Protein AF-A0A7W5GQ05-F1 (afdb_monomer)

Radius of gyration: 49.62 Å; Cα contacts (8 Å, |Δi|>4): 246; chains: 1; bounding box: 107×38×140 Å

pLDDT: mean 70.88, std 18.89, range [26.38, 93.69]

Mean predicted aligned error: 21.6 Å

Solvent-accessible surface area (backbone atoms only — not comparable to full-atom values): 20678 Å² total; per-residue (Å²): 105,50,72,67,57,48,50,53,54,29,51,64,67,39,58,71,45,59,71,74,59,38,51,51,60,55,43,54,59,50,48,62,32,48,55,38,37,75,74,68,41,52,63,54,56,28,47,67,73,41,73,54,51,69,56,49,35,43,52,57,38,53,51,49,54,50,54,54,57,56,52,69,76,75,62,93,74,96,54,63,72,63,53,51,54,50,49,51,49,37,52,48,52,40,52,70,70,67,66,74,90,64,94,67,88,75,68,72,65,52,60,60,30,62,77,66,72,66,64,55,76,67,54,49,50,48,52,65,69,68,33,69,63,58,56,53,50,51,51,52,53,49,51,52,52,49,50,53,49,51,52,54,51,50,54,51,49,52,53,51,50,52,53,50,52,46,43,52,50,16,50,49,29,42,60,45,17,64,56,27,42,53,53,16,52,46,20,56,76,72,67,40,60,34,31,15,33,30,28,42,9,48,17,33,27,32,30,20,48,12,55,50,45,40,51,52,46,53,51,49,54,52,50,51,51,49,53,49,51,54,52,53,50,50,55,52,50,53,52,49,50,53,52,51,54,49,55,53,52,56,59,56,70,79,63,82,80,88,88,82,90,90,86,80,89,80,90,78,92,82,90,83,85,87,88,86,89,89,86,90,88,83,92,75,85,79,85,76,77,92,79,86,56,71,72,60,52,51,53,50,51,30,50,49,30,30,52,51,9,52,51,30,31,50,50,12,36,57,70,50,73,68,45,70,44,42,77,40,72,46,82,64,62,92,91,42,44,33,56,35,73,42,75,57,90,61,60,76,76,39,88,86,26,66,53,68,60,53,66,72,77,110

Sequence (362 aa):
MNSREYKEQLSALVECLPEAEREEAVGFYLEAIADRMDEGATEEEAVALAPTPAEAAKAILSEKISELKAREGEGGGTSHAFNEVVFEEVAEAYGNLTGEDGAKHNPRGFFGRLKSRRLSPLEWVAVVVSSPLWLSVLVAVAAVALALLIVAFALLLVVWVLVGCVWIVGGAFVLSAPVAIVFAIWGLQIGSGPYSLVNLGYALFLFGGGMWVLRDALALTRALWKWQKENVEVSLHGFGKRRARKKSADCAADGCADEGVPGTFGSASSAGGQPTAAVPDGGVPPVAAAGRSGGSLFFRACLVLLLAGLVCVLAGFISSGFDWRVFLTSVYTEGKMYLGGAQVESPERLLFSPYGLFARYF

Organism: NCBI:txid747645

Structure (mmCIF, N/CA/C/O backbone):
data_AF-A0A7W5GQ05-F1
#
_entry.id   AF-A0A7W5GQ05-F1
#
loop_
_atom_site.group_PDB
_atom_site.id
_atom_site.type_symbol
_atom_site.label_atom_id
_atom_site.label_alt_id
_atom_site.label_comp_id
_atom_site.label_asym_id
_atom_site.label_entity_id
_atom_site.label_seq_id
_atom_site.pdbx_PDB_ins_code
_atom_site.Cartn_x
_atom_site.Cartn_y
_atom_site.Cartn_z
_atom_site.occupancy
_atom_site.B_iso_or_equiv
_atom_site.auth_seq_id
_atom_site.auth_comp_id
_atom_site.auth_asym_id
_atom_site.auth_atom_id
_atom_site.pdbx_PDB_model_num
ATOM 1 N N . MET A 1 1 ? -30.634 3.055 90.299 1.00 69.31 1 MET A N 1
ATOM 2 C CA . MET A 1 1 ? -29.955 2.025 89.486 1.00 69.31 1 MET A CA 1
ATOM 3 C C . MET A 1 1 ? -28.629 1.762 90.160 1.00 69.31 1 MET A C 1
ATOM 5 O O . MET A 1 1 ? -27.959 2.734 90.486 1.00 69.31 1 MET A O 1
ATOM 9 N N . ASN A 1 2 ? -28.296 0.504 90.435 1.00 83.19 2 ASN A N 1
ATOM 10 C CA . ASN A 1 2 ? -27.039 0.163 91.116 1.00 83.19 2 ASN A CA 1
ATOM 11 C C . ASN A 1 2 ? -25.868 0.091 90.122 1.00 83.19 2 ASN A C 1
ATOM 13 O O . ASN A 1 2 ? -26.081 -0.067 88.918 1.00 83.19 2 ASN A O 1
ATOM 17 N N . SER A 1 3 ? -24.625 0.152 90.608 1.00 78.94 3 SER A N 1
ATOM 18 C CA . SER A 1 3 ? -23.412 0.110 89.767 1.00 78.94 3 SER A CA 1
ATOM 19 C C . SER A 1 3 ? -23.332 -1.154 88.896 1.00 78.94 3 SER A C 1
ATOM 21 O O . SER A 1 3 ? -22.890 -1.112 87.747 1.00 78.94 3 SER A O 1
ATOM 23 N N . ARG A 1 4 ? -23.833 -2.285 89.409 1.00 83.69 4 ARG A N 1
ATOM 24 C CA . ARG A 1 4 ? -23.914 -3.564 88.681 1.00 83.69 4 ARG A CA 1
ATOM 25 C C . ARG A 1 4 ? -24.918 -3.524 87.532 1.00 83.69 4 ARG A C 1
ATOM 27 O O . ARG A 1 4 ? -24.604 -3.975 86.438 1.00 83.69 4 ARG A O 1
ATOM 34 N N . GLU A 1 5 ? -26.089 -2.938 87.765 1.00 83.12 5 GLU A N 1
ATOM 35 C CA . GLU A 1 5 ? -27.121 -2.769 86.734 1.00 83.12 5 GLU A CA 1
ATOM 36 C C . GLU A 1 5 ? -26.640 -1.804 85.643 1.00 83.12 5 GLU A C 1
ATOM 38 O O . GLU A 1 5 ? -26.868 -2.047 84.459 1.00 83.12 5 GLU A O 1
ATOM 43 N N . TYR A 1 6 ? -25.910 -0.749 86.033 1.00 83.31 6 TYR A N 1
ATOM 44 C CA . TYR A 1 6 ? -25.257 0.171 85.101 1.00 83.31 6 TYR A CA 1
ATOM 45 C C . TYR A 1 6 ? -24.256 -0.563 84.200 1.00 83.31 6 TYR A C 1
ATOM 47 O O . TYR A 1 6 ? -24.294 -0.410 82.979 1.00 83.31 6 TYR A O 1
ATOM 55 N N . LYS A 1 7 ? -23.396 -1.406 84.792 1.00 86.44 7 LYS A N 1
ATOM 56 C CA . LYS A 1 7 ? -22.421 -2.225 84.060 1.00 86.44 7 LYS A CA 1
ATOM 57 C C . LYS A 1 7 ? -23.096 -3.136 83.038 1.00 86.44 7 LYS A C 1
ATOM 59 O O . LYS A 1 7 ? -22.675 -3.164 81.885 1.00 86.44 7 LYS A O 1
ATOM 64 N N . GLU A 1 8 ? -24.117 -3.880 83.456 1.00 84.75 8 GLU A N 1
ATOM 65 C CA . GLU A 1 8 ? -24.813 -4.840 82.593 1.00 84.75 8 GLU A CA 1
ATOM 66 C C . GLU A 1 8 ? -25.475 -4.135 81.405 1.00 84.75 8 GLU A C 1
ATOM 68 O O . GLU A 1 8 ? -25.254 -4.525 80.258 1.00 84.75 8 GLU A O 1
ATOM 73 N N . GLN A 1 9 ? -26.196 -3.038 81.656 1.00 82.75 9 GLN A N 1
ATOM 74 C CA . GLN A 1 9 ? -26.852 -2.271 80.598 1.00 82.75 9 GLN A CA 1
ATOM 75 C C . GLN A 1 9 ? -25.848 -1.634 79.632 1.00 82.75 9 GLN A C 1
ATOM 77 O O . GLN A 1 9 ? -26.043 -1.711 78.421 1.00 82.75 9 GLN A O 1
ATOM 82 N N . LEU A 1 10 ? -24.755 -1.050 80.134 1.00 84.12 10 LEU A N 1
ATOM 83 C CA . LEU A 1 10 ? -23.729 -0.461 79.274 1.00 84.12 10 LEU A CA 1
ATOM 84 C C . LEU A 1 10 ? -23.008 -1.533 78.442 1.00 84.12 10 LEU A C 1
ATOM 86 O O . LEU A 1 10 ? -22.817 -1.349 77.243 1.00 84.12 10 LEU A O 1
ATOM 90 N N . SER A 1 11 ? -22.674 -2.681 79.040 1.00 84.56 11 SER A N 1
ATOM 91 C CA . SER A 1 11 ? -22.040 -3.789 78.311 1.00 84.56 11 SER A CA 1
ATOM 92 C C . SER A 1 11 ? -22.933 -4.380 77.220 1.00 84.56 11 SER A C 1
ATOM 94 O O . SER A 1 11 ? -22.424 -4.741 76.164 1.00 84.56 11 SER A O 1
ATOM 96 N N . ALA A 1 12 ? -24.251 -4.424 77.442 1.00 82.81 12 ALA A N 1
ATOM 97 C CA . ALA A 1 12 ? -25.210 -4.910 76.455 1.00 82.81 12 ALA A CA 1
ATOM 98 C C . ALA A 1 12 ? -25.353 -3.942 75.270 1.00 82.81 12 ALA A C 1
ATOM 100 O O . ALA A 1 12 ? -25.514 -4.368 74.131 1.00 82.81 12 ALA A O 1
ATOM 101 N N . LEU A 1 13 ? -25.262 -2.630 75.513 1.00 80.44 13 LEU A N 1
ATOM 102 C CA . LEU A 1 13 ? -25.346 -1.622 74.450 1.00 80.44 13 LEU A CA 1
ATOM 103 C C . LEU A 1 13 ? -24.062 -1.518 73.612 1.00 80.44 13 LEU A C 1
ATOM 105 O O . LEU A 1 13 ? -24.114 -1.074 72.467 1.00 80.44 13 LEU A O 1
ATOM 109 N N . VAL A 1 14 ? -22.924 -1.937 74.169 1.00 82.69 14 VAL A N 1
ATOM 110 C CA . VAL A 1 14 ? -21.588 -1.858 73.550 1.00 82.69 14 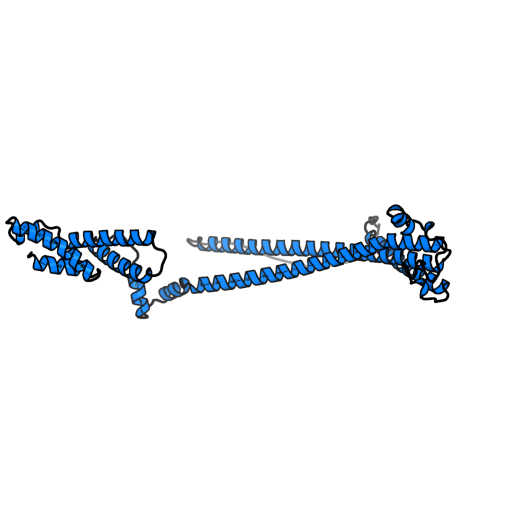VAL A CA 1
ATOM 111 C C . VAL A 1 14 ? -21.070 -3.265 73.181 1.00 82.69 14 VAL A C 1
ATOM 113 O O . VAL A 1 14 ? -19.878 -3.483 72.995 1.00 82.69 14 VAL A O 1
ATOM 116 N N . GLU A 1 15 ? -21.962 -4.252 73.039 1.00 81.88 15 GLU A N 1
ATOM 117 C CA . GLU A 1 15 ? -21.598 -5.643 72.714 1.00 81.88 15 GLU A CA 1
ATOM 118 C C . GLU A 1 15 ? -20.877 -5.772 71.359 1.00 81.88 15 GLU A C 1
ATOM 120 O O . GLU A 1 15 ? -20.048 -6.660 71.184 1.00 81.88 15 GLU A O 1
ATOM 125 N N . CYS A 1 16 ? -21.131 -4.841 70.434 1.00 75.44 16 CYS A N 1
ATOM 126 C CA . CYS A 1 16 ? -20.483 -4.773 69.122 1.00 75.44 16 CYS A CA 1
ATOM 127 C C . CYS A 1 16 ? -18.975 -4.457 69.168 1.00 75.44 16 CYS A C 1
ATOM 129 O O . CYS A 1 16 ? -18.306 -4.566 68.141 1.00 75.44 16 CYS A O 1
ATOM 131 N N . LEU A 1 17 ? -18.419 -4.077 70.325 1.00 75.62 17 LEU A N 1
ATOM 132 C CA . LEU A 1 17 ? -16.975 -3.902 70.485 1.00 75.62 17 LEU A CA 1
ATOM 133 C C . LEU A 1 17 ? -16.279 -5.222 70.863 1.00 75.62 17 LEU A C 1
ATOM 135 O O . LEU A 1 17 ? -16.848 -6.043 71.593 1.00 75.62 17 LEU A O 1
ATOM 139 N N . PRO A 1 18 ? -15.007 -5.403 70.452 1.00 76.38 18 PRO A N 1
ATOM 140 C CA . PRO A 1 18 ? -14.163 -6.492 70.933 1.00 76.38 18 PRO A CA 1
ATOM 141 C C . PRO A 1 18 ? -14.108 -6.535 72.464 1.00 76.38 18 PRO A C 1
ATOM 143 O O . PRO A 1 18 ? -14.091 -5.491 73.116 1.00 76.38 18 PRO A O 1
ATOM 146 N N . GLU A 1 19 ? -14.021 -7.737 73.042 1.00 72.12 19 GLU A N 1
ATOM 147 C CA . GLU A 1 19 ? -14.138 -7.927 74.499 1.00 72.12 19 GLU A CA 1
ATOM 148 C C . GLU A 1 19 ? -13.141 -7.085 75.303 1.00 72.12 19 GLU A C 1
ATOM 150 O O . GLU A 1 19 ? -13.518 -6.490 76.307 1.00 72.12 19 GLU A O 1
ATOM 155 N N . ALA A 1 20 ? -11.903 -6.973 74.815 1.00 73.44 20 ALA A N 1
ATOM 156 C CA . ALA A 1 20 ? -10.855 -6.186 75.460 1.00 73.44 20 ALA A CA 1
ATOM 157 C C . ALA A 1 20 ? -11.185 -4.682 75.511 1.00 73.44 20 ALA A C 1
ATOM 159 O O . ALA A 1 20 ? -11.005 -4.048 76.545 1.00 73.44 20 ALA A O 1
ATOM 160 N N . GLU A 1 21 ? -11.713 -4.118 74.421 1.00 76.69 21 GLU A N 1
ATOM 161 C CA . GLU A 1 21 ? -12.058 -2.689 74.343 1.00 76.69 21 GLU A CA 1
ATOM 162 C C . GLU A 1 21 ? -13.357 -2.382 75.098 1.00 76.69 21 GLU A C 1
ATOM 164 O O . GLU A 1 21 ? -13.507 -1.320 75.700 1.00 76.69 21 GLU A O 1
ATOM 169 N N . ARG A 1 22 ? -14.296 -3.334 75.103 1.00 79.19 22 ARG A N 1
ATOM 170 C CA . ARG A 1 22 ? -15.547 -3.238 75.858 1.00 79.19 22 ARG A CA 1
ATOM 171 C C . ARG A 1 22 ? -15.286 -3.168 77.362 1.00 79.19 22 ARG A C 1
ATOM 173 O O . ARG A 1 22 ? -15.918 -2.367 78.045 1.00 79.19 22 ARG A O 1
ATOM 180 N N . GLU A 1 23 ? -14.376 -3.988 77.884 1.00 81.75 23 GLU A N 1
ATOM 181 C CA . GLU A 1 23 ? -14.024 -3.975 79.310 1.00 81.75 23 GLU A CA 1
ATOM 182 C C . GLU A 1 23 ? -13.318 -2.685 79.728 1.00 81.75 23 GLU A C 1
ATOM 184 O O . GLU A 1 23 ? -13.633 -2.148 80.788 1.00 81.75 23 GLU A O 1
ATOM 189 N N . GLU A 1 24 ? -12.431 -2.156 78.884 1.00 82.12 24 GLU A N 1
ATOM 190 C CA . GLU A 1 24 ? -11.747 -0.882 79.120 1.00 82.12 24 GLU A CA 1
ATOM 191 C C . GLU A 1 24 ? -12.737 0.293 79.134 1.00 82.12 24 GLU A C 1
ATOM 193 O O . GLU A 1 24 ? -12.792 1.056 80.101 1.00 82.12 24 GLU A O 1
ATOM 198 N N . ALA A 1 25 ? -13.593 0.392 78.112 1.00 81.50 25 ALA A N 1
ATOM 199 C CA . ALA A 1 25 ? -14.564 1.476 77.993 1.00 81.50 25 ALA A CA 1
ATOM 200 C C . ALA A 1 25 ? -15.626 1.437 79.105 1.00 81.50 25 ALA A C 1
ATOM 202 O O . ALA A 1 25 ? -15.961 2.470 79.680 1.00 81.50 25 ALA A O 1
ATOM 203 N N . VAL A 1 26 ? -16.146 0.253 79.452 1.00 85.06 26 VAL A N 1
ATOM 204 C CA . VAL A 1 26 ? -17.081 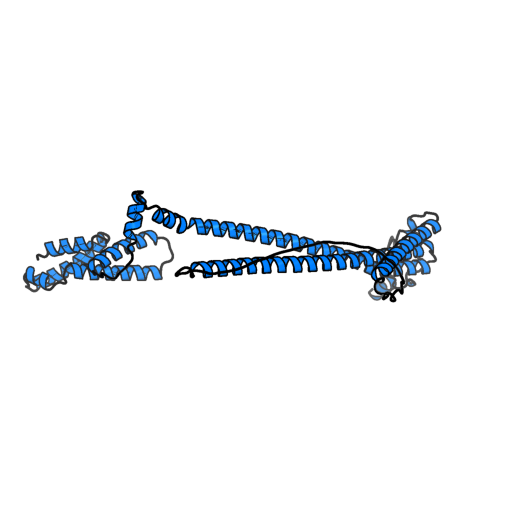0.093 80.582 1.00 85.06 26 VAL A CA 1
ATOM 205 C C . VAL A 1 26 ? -16.370 0.351 81.915 1.00 85.06 26 VAL A C 1
ATOM 207 O O . VAL A 1 26 ? -16.963 0.947 82.817 1.00 85.06 26 VAL A O 1
ATOM 210 N N . GLY A 1 27 ? -15.107 -0.067 82.036 1.00 85.88 27 GLY A N 1
ATOM 211 C CA . GLY A 1 27 ? -14.262 0.146 83.209 1.00 85.88 27 GLY A CA 1
ATOM 212 C C . GLY A 1 27 ? -14.085 1.623 83.544 1.00 85.88 27 GLY A C 1
ATOM 213 O O . GLY A 1 27 ? -14.295 1.995 84.694 1.00 85.88 27 GLY A O 1
ATOM 214 N N . PHE A 1 28 ? -13.834 2.467 82.541 1.00 87.62 28 PHE A N 1
ATOM 215 C CA . PHE A 1 28 ? -13.696 3.918 82.709 1.00 87.62 28 PHE A CA 1
ATOM 216 C C . PHE A 1 28 ? -14.901 4.558 83.420 1.00 87.62 28 PHE A C 1
ATOM 218 O O . PHE A 1 28 ? -14.749 5.334 84.363 1.00 87.62 28 PHE A O 1
ATOM 225 N N . TYR A 1 29 ? -16.125 4.201 83.016 1.00 85.62 29 TYR A N 1
ATOM 226 C CA . TYR A 1 29 ? -17.333 4.741 83.651 1.00 85.62 29 TYR A CA 1
ATOM 227 C C . TYR A 1 29 ? -17.567 4.180 85.057 1.00 85.62 29 TYR A C 1
ATOM 229 O O . TYR A 1 29 ? -18.125 4.882 85.898 1.00 85.62 29 TYR A O 1
ATOM 237 N N . LEU A 1 30 ? -17.149 2.941 85.328 1.00 87.81 30 LEU A N 1
ATOM 238 C CA . LEU A 1 30 ? -17.254 2.343 86.661 1.00 87.81 30 LEU A CA 1
ATOM 239 C C . LEU A 1 30 ? -16.225 2.913 87.636 1.00 87.81 30 LEU A C 1
ATOM 241 O O . LEU A 1 30 ? -16.572 3.127 88.792 1.00 87.81 30 LEU A O 1
ATOM 245 N N . GLU A 1 31 ? -15.008 3.204 87.178 1.00 86.69 31 GLU A N 1
ATOM 246 C CA . GLU A 1 31 ? -13.984 3.900 87.964 1.00 86.69 31 GLU A CA 1
ATOM 247 C C . GLU A 1 31 ? -14.459 5.314 88.319 1.00 86.69 31 GLU A C 1
ATOM 249 O O . GLU A 1 31 ? -14.493 5.673 89.490 1.00 86.69 31 GLU A O 1
ATOM 254 N N . ALA A 1 32 ? -15.022 6.048 87.353 1.00 85.44 32 ALA A N 1
ATOM 255 C CA . ALA A 1 32 ? -15.625 7.355 87.615 1.00 85.44 32 ALA A CA 1
ATOM 256 C C . ALA A 1 32 ? -16.823 7.305 88.588 1.00 85.44 32 ALA A C 1
ATOM 258 O O . ALA A 1 32 ? -17.162 8.308 89.217 1.00 85.44 32 ALA A O 1
ATOM 259 N N . ILE A 1 33 ? -17.543 6.182 88.685 1.00 85.44 33 ILE A N 1
ATOM 260 C CA . ILE A 1 33 ? -18.598 5.984 89.695 1.00 85.44 33 ILE A CA 1
ATOM 261 C C . ILE A 1 33 ? -17.973 5.637 91.055 1.00 85.44 33 ILE A C 1
ATOM 263 O O . ILE A 1 33 ? -18.427 6.164 92.069 1.00 85.44 33 ILE A O 1
ATOM 267 N N . ALA A 1 34 ? -16.926 4.809 91.078 1.00 85.31 34 ALA A N 1
ATOM 268 C CA . ALA A 1 34 ? -16.210 4.417 92.290 1.00 85.31 34 ALA A CA 1
ATOM 269 C C . ALA A 1 34 ? -15.517 5.609 92.972 1.00 85.31 34 ALA A C 1
ATOM 271 O O . ALA A 1 34 ? -15.703 5.788 94.171 1.00 85.31 34 ALA A O 1
ATOM 272 N N . ASP A 1 35 ? -14.846 6.484 92.217 1.00 88.00 35 ASP A N 1
ATOM 273 C CA . ASP A 1 35 ? -14.209 7.699 92.750 1.00 88.00 35 ASP A CA 1
ATOM 274 C C . ASP A 1 35 ? -15.216 8.584 93.500 1.00 88.00 35 ASP A C 1
ATOM 276 O O . ASP A 1 35 ? -14.949 9.106 94.580 1.00 88.00 35 ASP A O 1
ATOM 280 N N . ARG A 1 36 ? -16.438 8.694 92.968 1.00 81.19 36 ARG A N 1
ATOM 281 C CA . ARG A 1 36 ? -17.521 9.460 93.604 1.00 81.19 36 ARG A CA 1
ATOM 282 C C . ARG A 1 36 ? -18.061 8.785 94.861 1.00 81.19 36 ARG A C 1
ATOM 284 O O . ARG A 1 36 ? -18.469 9.471 95.798 1.00 81.19 36 ARG A O 1
ATOM 291 N N . MET A 1 37 ? -18.069 7.454 94.898 1.00 82.19 37 MET A N 1
ATOM 292 C CA . MET A 1 37 ? -18.409 6.708 96.110 1.00 82.19 37 MET A CA 1
ATOM 293 C C . MET A 1 37 ? -17.337 6.888 97.196 1.00 82.19 37 MET A C 1
ATOM 295 O O . MET A 1 37 ? -17.686 7.041 98.367 1.00 82.19 37 MET A O 1
ATOM 299 N N . ASP A 1 38 ? -16.060 6.954 96.814 1.00 84.56 38 ASP A N 1
ATOM 300 C CA . ASP A 1 38 ? -14.936 7.211 97.724 1.00 84.56 38 ASP A CA 1
ATOM 301 C C . ASP A 1 38 ? -14.946 8.650 98.282 1.00 84.56 38 ASP A C 1
ATOM 303 O O . ASP A 1 38 ? -14.548 8.881 99.426 1.00 84.56 38 ASP A O 1
ATOM 307 N N . GLU A 1 39 ? -15.491 9.611 97.529 1.00 81.88 39 GLU A N 1
ATOM 308 C CA . GLU A 1 39 ? -15.760 10.989 97.977 1.00 81.88 39 GLU A CA 1
ATOM 309 C C . GLU A 1 39 ? -16.971 11.113 98.930 1.00 81.88 39 GLU A C 1
ATOM 311 O O . GLU A 1 39 ? -17.244 12.195 99.460 1.00 81.88 39 GLU A O 1
ATOM 316 N N . GLY A 1 40 ? -17.673 10.008 99.207 1.00 76.62 40 GLY A N 1
ATOM 317 C CA . GLY A 1 40 ? -18.759 9.930 100.187 1.00 76.62 40 GLY A CA 1
ATOM 318 C C . GLY A 1 40 ? -20.173 9.994 99.606 1.00 76.62 40 GLY A C 1
ATOM 319 O O . GLY A 1 40 ? -21.127 10.108 100.380 1.00 76.62 40 GLY A O 1
ATOM 320 N N . ALA A 1 41 ? -20.337 9.908 98.281 1.00 77.06 41 ALA A N 1
ATOM 321 C CA . ALA A 1 41 ? -21.654 9.777 97.662 1.00 77.06 41 ALA A CA 1
ATOM 322 C C . ALA A 1 41 ? -22.228 8.368 97.873 1.00 77.06 41 ALA A C 1
ATOM 324 O O . ALA A 1 41 ? -21.518 7.361 97.876 1.00 77.06 41 ALA A O 1
ATOM 325 N N . THR A 1 42 ? -23.549 8.281 98.015 1.00 82.06 42 THR A N 1
ATOM 326 C CA . THR A 1 42 ? -24.231 6.980 98.015 1.00 82.06 42 THR A CA 1
ATOM 327 C C . THR A 1 42 ? -24.240 6.385 96.600 1.00 82.06 42 THR A C 1
ATOM 329 O O . THR A 1 42 ? -24.242 7.124 95.619 1.00 82.06 42 THR A O 1
ATOM 332 N N . GLU A 1 43 ? -24.245 5.052 96.466 1.00 77.62 43 GLU A N 1
ATOM 333 C CA . GLU A 1 43 ? -24.158 4.364 95.159 1.00 77.62 43 GLU A CA 1
ATOM 334 C C . GLU A 1 43 ? -25.236 4.842 94.167 1.00 77.62 43 GLU A C 1
A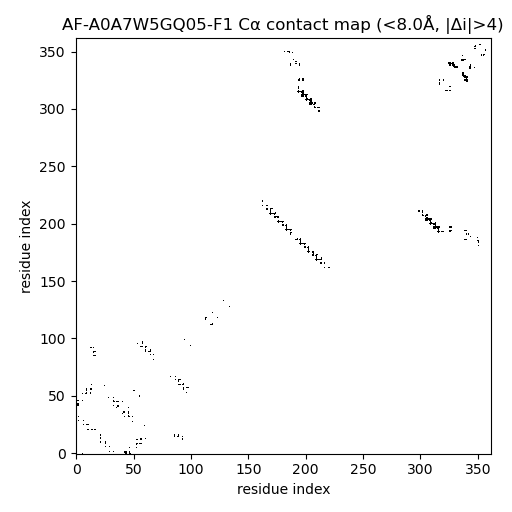TOM 336 O O . GLU A 1 43 ? -24.964 5.051 92.986 1.00 77.62 43 GLU A O 1
ATOM 341 N N . GLU A 1 44 ? -26.450 5.096 94.656 1.00 78.81 44 GLU A N 1
ATOM 342 C CA . GLU A 1 44 ? -27.560 5.594 93.839 1.00 78.81 44 GLU A CA 1
ATOM 343 C C . GLU A 1 44 ? -27.335 7.033 93.350 1.00 78.81 44 GLU A C 1
ATOM 345 O O . GLU A 1 44 ? -27.698 7.367 92.221 1.00 78.81 44 GLU A O 1
ATOM 350 N N . GLU A 1 45 ? -26.709 7.875 94.172 1.00 78.12 45 GLU A N 1
ATOM 351 C CA . GLU A 1 45 ? -26.394 9.270 93.856 1.00 78.12 45 GLU A CA 1
ATOM 352 C C . GLU A 1 45 ? -25.208 9.374 92.887 1.00 78.12 45 GLU A C 1
ATOM 354 O O . GLU A 1 45 ? -25.260 10.135 91.919 1.00 78.12 45 GLU A O 1
ATOM 359 N N . ALA A 1 46 ? -24.180 8.539 93.078 1.00 78.25 46 ALA A N 1
ATOM 360 C CA . ALA A 1 46 ? -23.026 8.452 92.186 1.00 78.25 46 ALA A CA 1
ATOM 361 C C . ALA A 1 46 ? -23.426 8.005 90.768 1.00 78.25 46 ALA A C 1
ATOM 363 O O . ALA A 1 46 ? -22.948 8.567 89.780 1.00 78.25 46 ALA A O 1
ATOM 364 N N . VAL A 1 47 ? -24.346 7.037 90.658 1.00 79.94 47 VAL A N 1
ATOM 365 C CA . VAL A 1 47 ? -24.887 6.574 89.369 1.00 79.94 47 VAL A CA 1
ATOM 366 C C . VAL A 1 47 ? -25.837 7.605 88.748 1.00 79.94 47 VAL A C 1
ATOM 368 O O . VAL A 1 47 ? -25.839 7.763 87.531 1.00 79.94 47 VAL A O 1
ATOM 371 N N . ALA A 1 48 ? -26.616 8.342 89.547 1.00 76.88 48 ALA A N 1
ATOM 372 C CA . ALA A 1 48 ? -27.512 9.385 89.037 1.00 76.88 48 ALA A CA 1
ATOM 373 C C . ALA A 1 48 ? -26.765 10.603 88.462 1.00 76.88 48 ALA A C 1
ATOM 375 O O . ALA A 1 48 ? -27.280 11.267 87.564 1.00 76.88 48 ALA A O 1
ATOM 376 N N . LEU A 1 49 ? -25.558 10.890 88.963 1.00 78.50 49 LEU A N 1
ATOM 377 C CA . LEU A 1 49 ? -24.669 11.916 88.408 1.00 78.50 49 LEU A CA 1
ATOM 378 C C . LEU A 1 49 ? -23.871 11.438 87.184 1.00 78.50 49 LEU A C 1
ATOM 380 O O . LEU A 1 49 ? -23.218 12.250 86.523 1.00 78.50 49 LEU A O 1
ATOM 384 N N . ALA A 1 50 ? -23.839 10.134 86.906 1.00 79.25 50 ALA A N 1
ATOM 385 C CA . ALA A 1 50 ? -23.203 9.604 85.709 1.00 79.25 50 ALA A CA 1
ATOM 386 C C . ALA A 1 50 ? -24.110 9.807 84.478 1.00 79.25 50 ALA A C 1
ATOM 388 O O . ALA A 1 50 ? -25.336 9.858 84.614 1.00 79.25 50 ALA A O 1
ATOM 389 N N . PRO A 1 51 ? -23.534 9.908 83.264 1.00 81.94 51 PRO A N 1
ATOM 390 C CA . PRO A 1 51 ? -24.315 9.869 82.031 1.00 81.94 51 PRO A CA 1
ATOM 391 C C . PRO A 1 51 ? -25.203 8.625 81.991 1.00 81.94 51 PRO A C 1
ATOM 393 O O . PRO A 1 51 ? -24.841 7.578 82.523 1.00 81.94 51 PRO A O 1
ATOM 396 N N . THR A 1 52 ? -26.362 8.708 81.338 1.00 84.69 52 THR A N 1
ATOM 397 C CA . THR A 1 52 ? -27.213 7.517 81.186 1.00 84.69 52 THR A CA 1
ATOM 398 C C . THR A 1 52 ? -26.465 6.428 80.399 1.00 84.69 52 THR A C 1
ATOM 400 O O . THR A 1 52 ? -25.672 6.761 79.515 1.00 84.69 52 THR A O 1
ATOM 403 N N . PRO A 1 53 ? -26.709 5.124 80.642 1.00 81.25 53 PRO A N 1
ATOM 404 C CA . PRO A 1 53 ? -25.968 4.053 79.964 1.00 81.25 53 PRO A CA 1
ATOM 405 C C . PRO A 1 53 ? -26.088 4.129 78.430 1.00 81.25 53 PRO A C 1
ATOM 407 O O . PRO A 1 53 ? -25.143 3.813 77.714 1.00 81.25 53 PRO A O 1
ATOM 410 N N . ALA A 1 54 ? -27.214 4.628 77.910 1.00 78.00 54 ALA A N 1
ATOM 411 C CA . ALA A 1 54 ? -27.403 4.871 76.481 1.00 78.00 54 ALA A CA 1
ATOM 412 C C . ALA A 1 54 ? -26.584 6.057 75.944 1.00 78.00 54 ALA A C 1
ATOM 414 O O . ALA A 1 54 ? -26.142 6.036 74.799 1.00 78.00 54 ALA A O 1
ATOM 415 N N . GLU A 1 55 ? -26.379 7.096 76.747 1.00 81.06 55 GLU A N 1
ATOM 416 C CA . GLU A 1 55 ? -25.574 8.266 76.391 1.00 81.06 55 GLU A CA 1
ATOM 417 C C . GLU A 1 55 ? -24.072 7.964 76.474 1.00 81.06 55 GLU A C 1
ATOM 419 O O . GLU A 1 55 ? -23.325 8.329 75.567 1.00 81.06 55 GLU A O 1
ATOM 424 N N . ALA A 1 56 ? -23.651 7.196 77.484 1.00 82.25 56 ALA A N 1
ATOM 425 C CA . ALA A 1 56 ? -22.300 6.648 77.575 1.00 82.25 56 ALA A CA 1
ATOM 426 C C . ALA A 1 56 ? -21.987 5.715 76.389 1.00 82.25 56 ALA A C 1
ATOM 428 O O . ALA A 1 56 ? -20.948 5.866 75.750 1.00 82.25 56 ALA A O 1
ATOM 429 N N . ALA A 1 57 ? -22.911 4.820 76.017 1.00 80.94 57 ALA A N 1
ATOM 430 C CA . ALA A 1 57 ? -22.751 3.962 74.839 1.00 80.94 57 ALA A CA 1
ATOM 431 C C . ALA A 1 57 ? -22.604 4.776 73.541 1.00 80.94 57 ALA A C 1
ATOM 433 O O . ALA A 1 57 ? -21.744 4.474 72.716 1.00 80.94 57 ALA A O 1
ATOM 434 N N . LYS A 1 58 ? -23.393 5.847 73.364 1.00 81.00 58 LYS A N 1
ATOM 435 C CA . LYS A 1 58 ? -23.261 6.753 72.208 1.00 81.00 58 LYS A CA 1
ATOM 436 C C . LYS A 1 58 ? -21.881 7.395 72.139 1.00 81.00 58 LYS A C 1
ATOM 438 O O . LYS A 1 58 ? -21.294 7.413 71.061 1.00 81.00 58 LYS A O 1
ATOM 443 N N . ALA A 1 59 ? -21.377 7.909 73.261 1.00 82.25 59 ALA A N 1
ATOM 444 C CA . ALA A 1 59 ? -20.058 8.528 73.329 1.00 82.25 59 ALA A CA 1
ATOM 445 C C . ALA A 1 59 ? -18.961 7.546 72.885 1.00 82.25 59 ALA A C 1
ATOM 447 O O . ALA A 1 59 ? -18.252 7.840 71.921 1.00 82.25 59 ALA A O 1
ATOM 448 N N . ILE A 1 60 ? -18.923 6.349 73.485 1.00 86.19 60 ILE A N 1
ATOM 449 C CA . ILE A 1 60 ? -17.950 5.290 73.162 1.00 86.19 60 ILE A CA 1
ATOM 450 C C . ILE A 1 60 ? -18.008 4.920 71.671 1.00 86.19 60 ILE A C 1
ATOM 452 O O . ILE A 1 60 ? -16.986 4.880 70.984 1.00 86.19 60 ILE A O 1
ATOM 456 N N . LEU A 1 61 ? -19.210 4.671 71.142 1.00 84.12 61 LEU A N 1
ATOM 457 C CA . LEU A 1 61 ? -19.384 4.256 69.749 1.00 84.12 61 LEU A CA 1
ATOM 458 C C . LEU A 1 61 ? -19.017 5.382 68.769 1.00 84.12 61 LEU A C 1
ATOM 460 O O . LEU A 1 61 ? -18.382 5.122 67.749 1.00 84.12 61 LEU A O 1
ATOM 464 N N . SER A 1 62 ? -19.366 6.637 69.075 1.00 82.19 62 SER A N 1
ATOM 465 C CA . SER A 1 62 ? -19.013 7.789 68.232 1.00 82.19 62 SER A CA 1
ATOM 466 C C . SER A 1 62 ? -17.504 8.020 68.138 1.00 82.19 62 SER A C 1
ATOM 468 O O . SER A 1 62 ? -16.989 8.289 67.049 1.00 82.19 62 SER A O 1
ATOM 470 N N . GLU A 1 63 ? -16.791 7.860 69.254 1.00 84.50 63 GLU A N 1
ATOM 471 C CA . GLU A 1 63 ? -15.338 7.974 69.308 1.00 84.50 63 GLU A CA 1
ATOM 472 C C . GLU A 1 63 ? -14.696 6.886 68.447 1.00 84.50 63 GLU A C 1
ATOM 474 O O . GLU A 1 63 ? -13.899 7.193 67.558 1.00 84.50 63 GLU A O 1
ATOM 479 N N . LYS A 1 64 ? -15.155 5.637 68.578 1.00 82.69 64 LYS A N 1
ATOM 480 C CA . LYS A 1 64 ? -14.669 4.519 67.758 1.00 82.69 64 LYS A CA 1
ATOM 481 C C . LYS A 1 64 ? -14.938 4.686 66.267 1.00 82.69 64 LYS A C 1
ATOM 483 O O . LYS A 1 64 ? -14.059 4.406 65.453 1.00 82.69 64 LYS A O 1
ATOM 488 N N . ILE A 1 65 ? -16.105 5.205 65.886 1.00 79.56 65 ILE A N 1
ATOM 489 C CA . ILE A 1 65 ? -16.410 5.543 64.485 1.00 79.56 65 ILE A CA 1
ATOM 490 C C . ILE A 1 65 ? -15.405 6.575 63.949 1.00 79.56 65 ILE A C 1
ATOM 492 O O . ILE A 1 65 ? -14.978 6.482 62.794 1.00 79.56 65 ILE A O 1
ATOM 496 N N . SER A 1 66 ? -15.008 7.551 64.771 1.00 80.62 66 SER A N 1
ATOM 497 C CA . SER A 1 66 ? -14.024 8.565 64.382 1.00 80.62 66 SER A CA 1
ATOM 498 C C . SER A 1 66 ? -12.602 8.001 64.263 1.00 80.62 66 SER A C 1
ATOM 500 O O . SER A 1 66 ? -11.921 8.304 63.281 1.00 80.62 66 SER A O 1
ATOM 502 N N . GLU A 1 67 ? -12.187 7.114 65.175 1.00 79.62 67 GLU A N 1
ATOM 503 C CA . GLU A 1 67 ? -10.889 6.427 65.125 1.00 79.62 67 GLU A CA 1
ATOM 504 C C . GLU A 1 67 ? -10.762 5.536 63.885 1.00 79.62 67 GLU A C 1
ATOM 506 O O . GLU A 1 67 ? -9.748 5.570 63.181 1.00 79.62 67 GLU A O 1
ATOM 511 N N . LEU A 1 68 ? -11.807 4.758 63.585 1.00 76.00 68 LEU A N 1
ATOM 512 C CA . LEU A 1 68 ? -11.841 3.885 62.413 1.00 76.00 68 LEU A CA 1
ATOM 513 C C . LEU A 1 68 ? -11.770 4.701 61.115 1.00 76.00 68 LEU A C 1
ATOM 515 O O . LEU A 1 68 ? -10.969 4.383 60.237 1.00 76.00 68 LEU A O 1
ATOM 519 N N . LYS A 1 69 ? -12.514 5.812 61.026 1.00 73.56 69 LYS A N 1
ATOM 520 C CA . LYS A 1 69 ? -12.477 6.717 59.866 1.00 73.56 69 LYS A CA 1
ATOM 521 C C . LYS A 1 69 ? -11.119 7.412 59.695 1.00 73.56 69 LYS A C 1
ATOM 523 O O . LYS A 1 69 ? -10.682 7.620 58.566 1.00 73.56 69 LYS A O 1
ATOM 528 N N . ALA A 1 70 ? -10.439 7.768 60.786 1.00 74.50 70 ALA A N 1
ATOM 529 C CA . ALA A 1 70 ? -9.094 8.341 60.719 1.00 74.50 70 ALA A CA 1
ATOM 530 C C . ALA A 1 70 ? -8.065 7.321 60.196 1.00 74.50 70 ALA A C 1
ATOM 532 O O . ALA A 1 70 ? -7.215 7.665 59.376 1.00 74.50 70 ALA A O 1
ATOM 533 N N . ARG A 1 71 ? -8.186 6.048 60.599 1.00 65.12 71 ARG A N 1
ATOM 534 C CA . ARG A 1 71 ? -7.314 4.954 60.137 1.00 65.12 71 ARG A CA 1
ATOM 535 C C . ARG A 1 71 ? -7.512 4.582 58.664 1.00 65.12 71 ARG A C 1
ATOM 537 O O . ARG A 1 71 ? -6.545 4.177 58.021 1.00 65.12 71 ARG A O 1
ATOM 544 N N . GLU A 1 72 ? -8.712 4.757 58.105 1.00 61.06 72 GLU A N 1
ATOM 545 C CA . GLU A 1 72 ? -8.959 4.576 56.662 1.00 61.06 72 GLU A CA 1
ATOM 546 C C . GLU A 1 72 ? -8.195 5.584 55.783 1.00 61.06 72 GLU A C 1
ATOM 548 O O . GLU A 1 72 ? -7.916 5.296 54.620 1.00 61.06 72 GLU A O 1
ATOM 553 N N . GLY A 1 73 ? -7.821 6.749 56.324 1.00 55.41 73 GLY A N 1
ATOM 554 C CA . GLY A 1 73 ? -7.116 7.800 55.585 1.00 55.41 73 GLY A CA 1
ATOM 555 C C . GLY A 1 73 ? -5.612 7.575 55.385 1.00 55.41 73 GLY A C 1
ATOM 556 O O . GLY A 1 73 ? -5.035 8.191 54.490 1.00 55.41 73 GLY A O 1
ATOM 557 N N . GLU A 1 74 ? -4.969 6.707 56.176 1.00 54.56 74 GLU A N 1
ATOM 558 C CA . GLU A 1 74 ? -3.496 6.580 56.209 1.00 54.56 74 GLU A CA 1
ATOM 559 C C . GLU A 1 74 ? -2.935 5.191 55.831 1.00 54.56 74 GLU A C 1
ATOM 561 O O . GLU A 1 74 ? -1.724 5.055 55.654 1.00 54.56 74 GLU A O 1
ATOM 566 N N . GLY A 1 75 ? -3.755 4.148 55.660 1.00 44.12 75 GLY A N 1
ATOM 567 C CA . GLY A 1 75 ? -3.262 2.761 55.604 1.00 44.12 75 GLY A CA 1
ATOM 568 C C . GLY A 1 75 ? -3.563 1.988 54.320 1.00 44.12 75 GLY A C 1
ATOM 569 O O . GLY A 1 75 ? -4.536 1.243 54.252 1.00 44.12 75 GLY A O 1
ATOM 570 N N . GLY A 1 76 ? -2.675 2.046 53.325 1.00 46.56 76 GLY A N 1
ATOM 571 C CA . GLY A 1 76 ? -2.671 1.073 52.229 1.00 46.56 76 GLY A CA 1
ATOM 572 C C . GLY A 1 76 ? -2.122 -0.284 52.684 1.00 46.56 76 GLY A C 1
ATOM 573 O O . GLY A 1 76 ? -0.908 -0.450 52.754 1.00 46.56 76 GLY A O 1
ATOM 574 N N . GLY A 1 77 ? -2.989 -1.272 52.943 1.00 44.56 77 GLY A N 1
ATOM 575 C CA . GLY A 1 77 ? -2.573 -2.681 53.025 1.00 44.56 77 GLY A CA 1
ATOM 576 C C . GLY A 1 77 ? -3.353 -3.592 53.982 1.00 44.56 77 GLY A C 1
ATOM 577 O O . GLY A 1 77 ? -3.157 -3.580 55.189 1.00 44.56 77 GLY A O 1
ATOM 578 N N . THR A 1 78 ? -4.142 -4.503 53.401 1.00 41.53 78 THR A N 1
ATOM 579 C CA . THR A 1 78 ? -4.414 -5.879 53.889 1.00 41.53 78 THR A CA 1
ATOM 580 C C . THR A 1 78 ? -5.240 -6.138 55.167 1.00 41.53 78 THR A C 1
ATOM 582 O O . THR A 1 78 ? -5.292 -7.287 55.591 1.00 41.53 78 THR A O 1
ATOM 585 N N . SER A 1 79 ? -5.986 -5.169 55.718 1.00 49.88 79 SER A N 1
ATOM 586 C CA . SER A 1 79 ? -6.981 -5.429 56.797 1.00 49.88 79 SER A CA 1
ATOM 587 C C . SER A 1 79 ? -8.379 -4.826 56.555 1.00 49.88 79 SER A C 1
ATOM 589 O O . SER A 1 79 ? -9.220 -4.819 57.455 1.00 49.88 79 SER A O 1
ATOM 591 N N . HIS A 1 80 ? -8.655 -4.326 55.345 1.00 50.75 80 HIS A N 1
ATOM 592 C CA . HIS A 1 80 ? -9.885 -3.572 55.058 1.00 50.75 80 HIS A CA 1
ATOM 593 C C . HIS A 1 80 ? -11.173 -4.352 55.347 1.00 50.75 80 HIS A C 1
ATOM 595 O O . HIS A 1 80 ? -12.059 -3.811 55.989 1.00 50.75 80 HIS A O 1
ATOM 601 N N . ALA A 1 81 ? -11.254 -5.629 54.964 1.00 46.84 81 ALA A N 1
ATOM 602 C CA . ALA A 1 81 ? -12.497 -6.393 55.093 1.00 46.84 81 ALA A CA 1
ATOM 603 C C . ALA A 1 81 ? -12.912 -6.664 56.552 1.00 46.84 81 ALA A C 1
ATOM 605 O O . ALA A 1 81 ? -14.099 -6.708 56.845 1.00 46.84 81 ALA A O 1
ATOM 606 N N . PHE A 1 82 ? -11.956 -6.844 57.471 1.00 49.03 82 PHE A N 1
ATOM 607 C CA . PHE A 1 82 ? -12.275 -7.052 58.889 1.00 49.03 82 PHE A CA 1
ATOM 608 C C . PHE A 1 82 ? -12.691 -5.734 59.561 1.00 49.03 82 PHE A C 1
ATOM 610 O O . PHE A 1 82 ? -13.669 -5.708 60.300 1.00 49.03 82 PHE A O 1
ATOM 617 N N . ASN A 1 83 ? -12.011 -4.627 59.238 1.00 59.00 83 ASN A N 1
ATOM 618 C CA . ASN A 1 83 ? -12.347 -3.306 59.777 1.00 59.00 83 ASN A CA 1
ATOM 619 C C . ASN A 1 83 ? -13.662 -2.749 59.211 1.00 59.00 83 ASN A C 1
ATOM 621 O O . ASN A 1 83 ? -14.377 -2.072 59.937 1.00 59.00 83 ASN A O 1
ATOM 625 N N . GLU A 1 84 ? -14.000 -3.050 57.955 1.00 57.19 84 GLU A N 1
ATOM 626 C CA . GLU A 1 84 ? -15.257 -2.637 57.316 1.00 57.19 84 GLU A CA 1
ATOM 627 C C . GLU A 1 84 ? -16.472 -3.308 57.974 1.00 57.19 84 GLU A C 1
ATOM 629 O O . GLU A 1 84 ? -17.460 -2.637 58.262 1.00 57.19 84 GLU A O 1
ATOM 634 N N . VAL A 1 85 ? -16.370 -4.604 58.302 1.00 56.62 85 VAL A N 1
ATOM 635 C CA . VAL A 1 85 ? -17.431 -5.344 59.012 1.00 56.62 85 VAL A CA 1
ATOM 636 C C . VAL A 1 85 ? -17.619 -4.811 60.434 1.00 56.62 85 VAL A C 1
ATOM 638 O O . VAL A 1 85 ? -18.746 -4.535 60.836 1.00 56.62 85 VAL A O 1
ATOM 641 N N . VAL A 1 86 ? -16.525 -4.593 61.174 1.00 62.78 86 VAL A N 1
ATOM 642 C CA . VAL A 1 86 ? -16.584 -4.017 62.531 1.00 62.78 86 VAL A CA 1
ATOM 643 C C . VAL A 1 86 ? -17.134 -2.586 62.495 1.00 62.78 86 VAL A C 1
ATOM 645 O O . VAL A 1 86 ? -17.953 -2.215 63.331 1.00 62.78 86 VAL A O 1
ATOM 648 N N . PHE A 1 87 ? -16.747 -1.781 61.503 1.00 66.56 87 PHE A N 1
ATOM 649 C CA . PHE A 1 87 ? -17.273 -0.429 61.326 1.00 66.56 87 PHE A CA 1
ATOM 650 C C . PHE A 1 87 ? -18.779 -0.423 61.034 1.00 66.56 87 PHE A C 1
ATOM 652 O O . PHE A 1 87 ? -19.498 0.408 61.588 1.00 66.56 87 PHE A O 1
ATOM 659 N N . GLU A 1 88 ? -19.274 -1.343 60.199 1.00 67.25 88 GLU A N 1
ATOM 660 C CA . GLU A 1 88 ? -20.702 -1.443 59.879 1.00 67.25 88 GLU A CA 1
ATOM 661 C C . GLU A 1 88 ? -21.540 -1.848 61.105 1.00 67.25 88 GLU A C 1
ATOM 663 O O . GLU A 1 88 ? -22.582 -1.235 61.356 1.00 67.25 88 GLU A O 1
ATOM 668 N N . GLU A 1 89 ? -21.063 -2.809 61.906 1.00 66.69 89 GLU A N 1
ATOM 669 C CA . GLU A 1 89 ? -21.724 -3.240 63.149 1.00 66.69 89 GLU A CA 1
ATOM 670 C C . GLU A 1 89 ? -21.751 -2.124 64.208 1.00 66.69 89 GLU A C 1
ATOM 672 O O . GLU A 1 89 ? -22.799 -1.852 64.804 1.00 66.69 89 GLU A O 1
ATOM 677 N N . VAL A 1 90 ? -20.635 -1.410 64.397 1.00 68.44 90 VAL A N 1
ATOM 678 C CA . VAL A 1 90 ? -20.532 -0.277 65.336 1.00 68.44 90 VAL A CA 1
ATOM 679 C C . VAL A 1 90 ? -21.402 0.906 64.884 1.00 68.44 90 VAL A C 1
ATOM 681 O O . VAL A 1 90 ? -22.088 1.527 65.702 1.00 68.44 90 VAL A O 1
ATOM 684 N N . ALA A 1 91 ? -21.433 1.214 63.583 1.00 67.56 91 ALA A N 1
ATOM 685 C CA . ALA A 1 91 ? -22.264 2.285 63.030 1.00 67.56 91 ALA A CA 1
ATOM 686 C C . ALA A 1 91 ? -23.768 1.975 63.128 1.00 67.56 91 ALA A C 1
ATOM 688 O O . ALA A 1 91 ? -24.572 2.880 63.367 1.00 67.56 91 ALA A O 1
ATOM 689 N N . GLU A 1 92 ? -24.158 0.707 62.976 1.00 68.94 92 GLU A N 1
ATOM 690 C CA . GLU A 1 92 ? -25.534 0.256 63.193 1.00 68.94 92 GLU A CA 1
ATOM 691 C C . GLU A 1 92 ? -25.959 0.383 64.658 1.00 68.94 92 GLU A C 1
ATOM 693 O O . GLU A 1 92 ? -27.030 0.931 64.931 1.00 68.94 92 GLU A O 1
ATOM 698 N N . ALA A 1 93 ? -25.120 -0.064 65.598 1.00 69.94 93 ALA A N 1
ATOM 699 C CA . ALA A 1 93 ? -25.388 0.075 67.028 1.00 69.94 93 ALA A CA 1
ATOM 700 C C . ALA A 1 93 ? -25.539 1.552 67.437 1.00 69.94 93 ALA A C 1
ATOM 702 O O . ALA A 1 93 ? -26.484 1.905 68.148 1.00 69.94 93 ALA A O 1
ATOM 703 N N . TYR A 1 94 ? -24.677 2.434 66.916 1.00 65.62 94 TYR A N 1
ATOM 704 C CA . TYR A 1 94 ? -24.775 3.879 67.135 1.00 65.62 94 TYR A CA 1
ATOM 705 C C . TYR A 1 94 ? -26.072 4.473 66.558 1.00 65.62 94 TYR A C 1
ATOM 707 O O . TYR A 1 94 ? -26.762 5.229 67.243 1.00 65.62 94 TYR A O 1
ATOM 715 N N . GLY A 1 95 ? -26.450 4.089 65.332 1.00 64.44 95 GLY A N 1
ATOM 716 C CA . GLY A 1 95 ? -27.681 4.554 64.682 1.00 64.44 95 GLY A CA 1
ATOM 717 C C . GLY A 1 95 ? -28.963 4.123 65.404 1.00 64.44 95 GLY A C 1
ATOM 718 O O . GLY A 1 95 ? -29.914 4.899 65.493 1.00 64.44 95 GLY A O 1
ATOM 719 N N . ASN A 1 96 ? -28.977 2.920 65.986 1.00 68.06 96 ASN A N 1
ATOM 720 C CA . ASN A 1 96 ? -30.105 2.436 66.789 1.00 68.06 96 ASN A CA 1
ATOM 721 C C . ASN A 1 96 ? -30.290 3.244 68.085 1.00 68.06 96 ASN A C 1
ATOM 723 O O . ASN A 1 96 ? -31.412 3.401 68.565 1.00 68.06 96 ASN A O 1
ATOM 727 N N . LEU A 1 97 ? -29.203 3.782 68.644 1.00 62.41 97 LEU A N 1
ATOM 728 C CA . LEU A 1 97 ? -29.228 4.588 69.863 1.00 62.41 97 LEU A CA 1
ATOM 729 C C . LEU A 1 97 ? -29.665 6.038 69.603 1.00 62.41 97 LEU A C 1
ATOM 731 O O . LEU A 1 97 ? -30.299 6.654 70.466 1.00 62.41 97 LEU A O 1
ATOM 735 N N . THR A 1 98 ? -29.300 6.633 68.463 1.00 60.47 98 THR A N 1
ATOM 736 C CA . THR A 1 98 ? -29.565 8.057 68.180 1.00 60.47 98 THR A CA 1
ATOM 737 C C . THR A 1 98 ? -30.986 8.355 67.713 1.00 60.47 98 THR A C 1
ATOM 739 O O . THR A 1 98 ? -31.364 9.523 67.739 1.00 60.47 98 THR A O 1
ATOM 742 N N . GLY A 1 99 ? -31.798 7.342 67.382 1.00 55.78 99 GLY A N 1
ATOM 743 C CA . GLY A 1 99 ? -33.230 7.527 67.113 1.00 55.78 99 GLY A CA 1
ATOM 744 C C . GLY A 1 99 ? -33.521 8.542 66.003 1.00 55.78 99 GLY A C 1
ATOM 745 O O . GLY A 1 99 ? -34.544 9.223 66.041 1.00 55.78 99 GLY A O 1
ATOM 746 N N . GLU A 1 100 ? -32.618 8.686 65.029 1.00 41.88 100 GLU A N 1
ATOM 747 C CA . GLU A 1 100 ? -32.878 9.499 63.844 1.00 41.88 100 GLU A CA 1
ATOM 748 C C . GLU A 1 100 ? -33.835 8.745 62.912 1.00 41.88 100 GLU A C 1
ATOM 750 O O . GLU A 1 100 ? -33.429 8.076 61.961 1.00 41.88 100 GLU A O 1
ATOM 755 N N . ASP A 1 101 ? -35.136 8.898 63.170 1.00 41.94 101 ASP A N 1
ATOM 756 C CA . ASP A 1 101 ? -36.217 8.655 62.210 1.00 41.94 101 ASP A CA 1
ATOM 757 C C . ASP A 1 101 ? -36.133 9.685 61.065 1.00 41.94 101 ASP A C 1
ATOM 759 O O . ASP A 1 101 ? -36.951 10.591 60.910 1.00 41.94 101 ASP A O 1
ATOM 763 N N . GLY A 1 102 ? -35.085 9.565 60.253 1.00 35.44 102 GLY A N 1
ATOM 764 C CA . GLY A 1 102 ? -34.834 10.368 59.067 1.00 35.44 102 GLY A CA 1
ATOM 765 C C . GLY A 1 102 ? -34.889 9.494 57.823 1.00 35.44 102 GLY A C 1
ATOM 766 O O . GLY A 1 102 ? -33.874 8.938 57.417 1.00 35.44 102 GLY A O 1
ATOM 767 N N . ALA A 1 103 ? -36.086 9.371 57.239 1.00 39.50 103 ALA A N 1
ATOM 768 C CA . ALA A 1 103 ? -36.389 8.896 55.884 1.00 39.50 103 ALA A CA 1
ATOM 769 C C . ALA A 1 103 ? -35.194 8.344 55.070 1.00 39.50 103 ALA A C 1
ATOM 771 O O . ALA A 1 103 ? -34.597 9.052 54.256 1.00 39.50 103 ALA A O 1
ATOM 772 N N . LYS A 1 104 ? -34.880 7.051 55.222 1.00 39.78 104 LYS A N 1
ATOM 773 C CA . LYS A 1 104 ? -33.996 6.329 54.298 1.00 39.78 104 LYS A CA 1
ATOM 774 C C . LYS A 1 104 ? -34.623 5.004 53.887 1.00 39.78 104 LYS A C 1
ATOM 776 O O . LYS A 1 104 ? -35.034 4.184 54.701 1.00 39.78 104 LYS A O 1
ATOM 781 N N . HIS A 1 105 ? -34.712 4.844 52.571 1.00 41.44 105 HIS A N 1
ATOM 782 C CA . HIS A 1 105 ? -34.975 3.605 51.853 1.00 41.44 105 HIS A CA 1
ATOM 783 C C . HIS A 1 105 ? -34.249 2.438 52.544 1.00 41.44 105 HIS A C 1
ATOM 785 O O . HIS A 1 105 ? -33.066 2.568 52.825 1.00 41.44 105 HIS A O 1
ATOM 791 N N . ASN A 1 106 ? -34.957 1.350 52.868 1.00 45.00 106 ASN A N 1
ATOM 792 C CA . ASN A 1 106 ? -34.466 0.247 53.700 1.00 45.00 106 ASN A CA 1
ATOM 793 C C . ASN A 1 106 ? -33.778 -0.848 52.843 1.00 45.00 106 ASN A C 1
ATOM 795 O O . ASN A 1 106 ? -34.486 -1.698 52.291 1.00 45.00 106 ASN A O 1
ATOM 799 N N . PRO A 1 107 ? -32.434 -0.881 52.708 1.00 48.88 107 PRO A N 1
ATOM 800 C CA . PRO A 1 107 ? -31.733 -1.922 51.951 1.00 48.88 107 PRO A CA 1
ATOM 801 C C . PRO A 1 107 ? -31.610 -3.252 52.715 1.00 48.88 107 PRO A C 1
ATOM 803 O O . PRO A 1 107 ? -31.385 -4.292 52.095 1.00 48.88 107 PRO A O 1
ATOM 806 N N . ARG A 1 108 ? -31.793 -3.270 54.044 1.00 48.38 108 ARG A N 1
ATOM 807 C CA . ARG A 1 108 ? -31.544 -4.467 54.873 1.00 48.38 108 ARG A CA 1
ATOM 808 C C . ARG A 1 108 ? -32.605 -5.558 54.715 1.00 48.38 108 ARG A C 1
ATOM 810 O O . ARG A 1 108 ? -32.303 -6.743 54.826 1.00 48.38 108 ARG A O 1
ATOM 817 N N . GLY A 1 109 ? -33.833 -5.197 54.337 1.00 54.84 109 GLY A N 1
ATOM 818 C CA . GLY A 1 109 ? -34.887 -6.180 54.052 1.00 54.84 109 GLY A CA 1
ATOM 819 C C . GLY A 1 109 ? -34.662 -6.998 52.770 1.00 54.84 109 GLY A C 1
ATOM 820 O O . GLY A 1 109 ? -35.198 -8.098 52.639 1.00 54.84 109 GLY A O 1
ATOM 821 N N . PHE A 1 110 ? -33.881 -6.484 51.818 1.00 54.03 110 PHE A N 1
ATOM 822 C CA . PHE A 1 110 ? -33.688 -7.100 50.503 1.00 54.03 110 PHE A CA 1
ATOM 823 C C . PHE A 1 110 ? -32.780 -8.339 50.558 1.00 54.03 110 PHE A C 1
ATOM 825 O O . PHE A 1 110 ? -33.138 -9.392 50.026 1.00 54.03 110 PHE A O 1
ATOM 832 N N . PHE A 1 111 ? -31.655 -8.265 51.275 1.00 53.97 111 PHE A N 1
ATOM 833 C CA . PHE A 1 111 ? -30.719 -9.390 51.411 1.00 53.97 111 PHE A CA 1
ATOM 834 C C . PHE A 1 111 ? -31.296 -10.566 52.221 1.00 53.97 111 PHE A C 1
ATOM 836 O O . PHE A 1 111 ? -31.071 -11.730 51.876 1.00 53.97 111 PHE A O 1
ATOM 843 N N . GLY A 1 112 ? -32.132 -10.291 53.229 1.00 58.97 112 GLY A N 1
ATOM 844 C CA . GLY A 1 112 ? -32.875 -11.331 53.955 1.00 58.97 112 GLY A CA 1
ATOM 845 C C . GLY A 1 112 ? -33.899 -12.073 53.077 1.00 58.97 112 GLY A C 1
ATOM 846 O O . GLY A 1 112 ? -34.059 -13.295 53.180 1.00 58.97 112 GLY A O 1
ATOM 847 N N . ARG A 1 113 ? -34.552 -11.364 52.143 1.00 55.84 113 ARG A N 1
ATOM 848 C CA . ARG A 1 113 ? -35.460 -11.967 51.146 1.00 55.84 113 ARG A CA 1
ATOM 849 C C . ARG A 1 113 ? -34.716 -12.754 50.060 1.00 55.84 113 ARG A C 1
ATOM 851 O O . ARG A 1 113 ? -35.165 -13.838 49.685 1.00 55.84 113 ARG A O 1
ATOM 858 N N . LEU A 1 114 ? -33.543 -12.282 49.628 1.00 55.00 114 LEU A N 1
ATOM 859 C CA . LEU A 1 114 ? -32.634 -13.005 48.724 1.00 55.00 114 LEU A CA 1
ATOM 860 C C . LEU A 1 114 ? -32.232 -14.379 49.283 1.00 55.00 114 LEU A C 1
ATOM 862 O O . LEU A 1 114 ? -32.307 -15.380 48.570 1.00 55.00 114 LEU A O 1
ATOM 866 N N . LYS A 1 115 ? -31.879 -14.456 50.575 1.00 57.19 115 LYS A N 1
ATOM 867 C CA . LYS A 1 115 ? -31.475 -15.714 51.233 1.00 57.19 115 LYS A CA 1
ATOM 868 C C . LYS A 1 115 ? -32.625 -16.721 51.377 1.00 57.19 115 LYS A C 1
ATOM 870 O O . LYS A 1 115 ? -32.389 -17.926 51.377 1.00 57.19 115 LYS A O 1
ATOM 875 N N . SER A 1 116 ? -33.871 -16.246 51.448 1.00 54.78 116 SER A N 1
ATOM 876 C CA . SER A 1 116 ? -35.073 -17.083 51.607 1.00 54.78 116 SER A CA 1
ATOM 877 C C . SER A 1 116 ? -35.785 -17.440 50.291 1.00 54.78 116 SER A C 1
ATOM 879 O O . SER A 1 116 ? -36.828 -18.094 50.328 1.00 54.78 116 SER A O 1
ATOM 881 N N . ARG A 1 117 ? -35.235 -17.050 49.126 1.00 52.19 117 ARG A N 1
ATOM 882 C CA . ARG A 1 117 ? -35.801 -17.269 47.771 1.00 52.19 117 ARG A CA 1
ATOM 883 C C . ARG A 1 117 ? -37.224 -16.726 47.553 1.00 52.19 117 ARG A C 1
ATOM 885 O O . ARG A 1 117 ? -37.865 -17.075 46.563 1.00 52.19 117 ARG A O 1
ATOM 892 N N . ARG A 1 118 ? -37.728 -15.854 48.429 1.00 55.69 118 ARG A N 1
ATOM 893 C CA . ARG A 1 118 ? -39.038 -15.200 48.277 1.00 55.69 118 ARG A CA 1
ATOM 894 C C . ARG A 1 118 ? -38.849 -13.812 47.671 1.00 55.69 118 ARG A C 1
ATOM 896 O O . ARG A 1 118 ? -38.922 -12.816 48.381 1.00 55.69 118 ARG A O 1
ATOM 903 N N . LEU A 1 119 ? -38.563 -13.760 46.373 1.00 56.91 119 LEU A N 1
ATOM 904 C CA . LEU A 1 119 ? -38.461 -12.506 45.624 1.00 56.91 119 LEU A CA 1
ATOM 905 C C . LEU A 1 119 ? -39.654 -12.369 44.682 1.00 56.91 119 LEU A C 1
ATOM 907 O O . LEU A 1 119 ? -40.006 -13.312 43.970 1.00 56.91 119 LEU A O 1
ATOM 911 N N . SER A 1 120 ? -40.258 -11.184 44.676 1.00 62.94 120 SER A N 1
ATOM 912 C CA . SER A 1 120 ? -41.267 -10.812 43.683 1.00 62.94 120 SER A CA 1
ATOM 913 C C . SER A 1 120 ? -40.646 -10.830 42.272 1.00 62.94 120 SER A C 1
ATOM 915 O O . SER A 1 120 ? -39.451 -10.546 42.140 1.00 62.94 120 SER A O 1
ATOM 917 N N . PRO A 1 121 ? -41.404 -11.119 41.194 1.00 69.25 121 PRO A N 1
ATOM 918 C CA . PRO A 1 121 ? -40.881 -11.107 39.822 1.00 69.25 121 PRO A CA 1
ATOM 919 C C . PRO A 1 121 ? -40.133 -9.812 39.469 1.00 69.25 121 PRO A C 1
ATOM 921 O O . PRO A 1 121 ? -39.117 -9.850 38.783 1.00 69.25 121 PRO A O 1
ATOM 924 N N . LEU A 1 122 ? -40.588 -8.674 40.001 1.00 61.72 122 LEU A N 1
ATOM 925 C CA . LEU A 1 122 ? -39.950 -7.366 39.822 1.00 61.72 122 LEU A CA 1
ATOM 926 C C . LEU A 1 122 ? -38.616 -7.232 40.570 1.00 61.72 122 LEU A C 1
ATOM 928 O O . LEU A 1 122 ? -37.698 -6.598 40.059 1.00 61.72 122 LEU A O 1
ATOM 932 N N . GLU A 1 123 ? -38.475 -7.853 41.743 1.00 73.00 123 GLU A N 1
ATOM 933 C CA . GLU A 1 123 ? -37.212 -7.855 42.493 1.00 73.00 123 GLU A CA 1
ATOM 934 C C . GLU A 1 123 ? -36.173 -8.761 41.815 1.00 73.00 123 GLU A C 1
ATOM 936 O O . GLU A 1 123 ? -34.996 -8.416 41.775 1.00 73.00 123 GLU A O 1
ATOM 941 N N . TRP A 1 124 ? -36.601 -9.869 41.196 1.00 71.94 124 TRP A N 1
ATOM 942 C CA . TRP A 1 124 ? -35.738 -10.684 40.330 1.00 71.94 124 TRP A CA 1
ATOM 943 C C . TRP A 1 124 ? -35.262 -9.912 39.102 1.00 71.94 124 TRP A C 1
ATOM 945 O O . TRP A 1 124 ? -34.079 -9.956 38.770 1.00 71.94 124 TRP A O 1
ATOM 955 N N . VAL A 1 125 ? -36.162 -9.175 38.447 1.00 70.88 125 VAL A N 1
ATOM 956 C CA . VAL A 1 125 ? -35.799 -8.300 37.325 1.00 70.88 125 VAL A CA 1
ATOM 957 C C . VAL A 1 125 ? -34.808 -7.234 37.790 1.00 70.88 125 VAL A C 1
ATOM 959 O O . VAL A 1 125 ? -33.802 -7.027 37.120 1.00 70.88 125 VAL A O 1
ATOM 962 N N . ALA A 1 126 ? -35.015 -6.628 38.961 1.00 67.62 126 ALA A N 1
ATOM 963 C CA . ALA A 1 126 ? -34.086 -5.651 39.519 1.00 67.62 126 ALA A CA 1
ATOM 964 C C . ALA A 1 126 ? -32.706 -6.255 39.823 1.00 67.62 126 ALA A C 1
ATOM 966 O O . ALA A 1 126 ? -31.713 -5.632 39.476 1.00 67.62 126 ALA A O 1
ATOM 967 N N . VAL A 1 127 ? -32.624 -7.468 40.388 1.00 68.94 127 VAL A N 1
ATOM 968 C CA . VAL A 1 127 ? -31.357 -8.194 40.635 1.00 68.94 127 VAL A CA 1
ATOM 969 C C . VAL A 1 127 ? -30.638 -8.539 39.330 1.00 68.94 127 VAL A C 1
ATOM 971 O O . VAL A 1 127 ? -29.422 -8.403 39.231 1.00 68.94 127 VAL A O 1
ATOM 974 N N . VAL A 1 128 ? -31.373 -8.992 38.313 1.00 67.94 128 VAL A N 1
ATOM 975 C CA . VAL A 1 128 ? -30.803 -9.347 37.003 1.00 67.94 128 VAL A CA 1
ATOM 976 C C . VAL A 1 128 ? -30.332 -8.102 36.251 1.00 67.94 128 VAL A C 1
ATOM 978 O O . VAL A 1 128 ? -29.310 -8.157 35.572 1.00 67.94 128 VAL A O 1
ATOM 981 N N . VAL A 1 129 ? -31.040 -6.978 36.387 1.00 64.00 129 VAL A N 1
ATOM 982 C CA . VAL A 1 129 ? -30.695 -5.690 35.764 1.00 64.00 129 VAL A CA 1
ATOM 983 C C . VAL A 1 129 ? -29.568 -4.971 36.515 1.00 64.00 129 VAL A C 1
ATOM 985 O O . VAL A 1 129 ? -28.730 -4.345 35.874 1.00 64.00 129 VAL A O 1
ATOM 988 N N . SER A 1 130 ? -29.501 -5.082 37.845 1.00 65.25 130 SER A N 1
ATOM 989 C CA . SER A 1 130 ? -28.427 -4.506 38.671 1.00 65.25 130 SER A CA 1
ATOM 990 C C . SER A 1 130 ? -27.189 -5.395 38.769 1.00 65.25 130 SER A C 1
ATOM 992 O O . SER A 1 130 ? -26.169 -4.981 39.321 1.00 65.25 130 SER A O 1
ATOM 994 N N . SER A 1 131 ? -27.252 -6.614 38.224 1.00 69.25 131 SER A N 1
ATOM 995 C CA . SER A 1 131 ? -26.134 -7.541 38.263 1.00 69.25 131 SER A CA 1
ATOM 996 C C . SER A 1 131 ? -24.922 -6.964 37.512 1.00 69.25 131 SER A C 1
ATOM 998 O O . SER A 1 131 ? -25.046 -6.609 36.333 1.00 69.25 131 SER A O 1
ATOM 1000 N N . PRO A 1 132 ? -23.719 -6.957 38.124 1.00 71.88 132 PRO A N 1
ATOM 1001 C CA . PRO A 1 132 ? -22.472 -6.532 37.475 1.00 71.88 132 PRO A CA 1
ATOM 1002 C C . PRO A 1 132 ? -22.106 -7.382 36.243 1.00 71.88 132 PRO A C 1
ATOM 1004 O O . PRO A 1 132 ? -21.179 -7.051 35.505 1.00 71.88 132 PRO A O 1
ATOM 1007 N N . LEU A 1 133 ? -22.864 -8.449 35.972 1.00 77.44 133 LEU A N 1
ATOM 1008 C CA . LEU A 1 133 ? -22.794 -9.237 34.747 1.00 77.44 133 LEU A CA 1
ATOM 1009 C C . LEU A 1 133 ? -23.116 -8.421 33.482 1.00 77.44 133 LEU A C 1
ATOM 1011 O O . LEU A 1 133 ? -22.536 -8.683 32.433 1.00 77.44 133 LEU A O 1
ATOM 1015 N N . TRP A 1 134 ? -23.974 -7.396 33.546 1.00 82.31 134 TRP A N 1
ATOM 1016 C CA . TRP A 1 134 ? -24.181 -6.511 32.388 1.00 82.31 134 TRP A CA 1
ATOM 1017 C C . TRP A 1 134 ? -22.954 -5.653 32.094 1.00 82.31 134 TRP A C 1
ATOM 1019 O O . TRP A 1 134 ? -22.651 -5.398 30.929 1.00 82.31 134 TRP A O 1
ATOM 1029 N N . LEU A 1 135 ? -22.220 -5.251 33.136 1.00 79.81 135 LEU A N 1
ATOM 1030 C CA . LEU A 1 135 ? -20.974 -4.507 32.988 1.00 79.81 135 LEU A CA 1
ATOM 1031 C C . LEU A 1 135 ? -19.918 -5.370 32.285 1.00 79.81 135 LEU A C 1
ATOM 1033 O O . LEU A 1 135 ? -19.295 -4.913 31.330 1.00 79.81 135 LEU A O 1
ATOM 1037 N N . SER A 1 136 ? -19.758 -6.634 32.694 1.00 85.12 136 SER A N 1
ATOM 1038 C CA . SER A 1 136 ? -18.798 -7.549 32.062 1.00 85.12 136 SER A CA 1
ATOM 1039 C C . SER A 1 136 ? -19.179 -7.896 30.618 1.00 85.12 136 SER A C 1
ATOM 1041 O O . SER A 1 136 ? -18.308 -7.909 29.748 1.00 85.12 136 SER A O 1
ATOM 1043 N N . VAL A 1 137 ? -20.470 -8.085 30.323 1.00 88.50 137 VAL A N 1
ATOM 1044 C CA . VAL A 1 137 ? -20.960 -8.277 28.947 1.00 88.50 137 VAL A CA 1
ATOM 1045 C C . VAL A 1 137 ? -20.717 -7.031 28.095 1.00 88.50 137 VAL A C 1
ATOM 1047 O O . VAL A 1 137 ? -20.258 -7.148 26.960 1.00 88.50 137 VAL A O 1
ATOM 1050 N N . LEU A 1 138 ? -20.962 -5.832 28.628 1.00 88.50 138 LEU A N 1
ATOM 1051 C CA . LEU A 1 138 ? -20.728 -4.582 27.905 1.00 88.50 138 LEU A CA 1
ATOM 1052 C C . LEU A 1 138 ? -19.238 -4.382 27.604 1.00 88.50 138 LEU A C 1
ATOM 1054 O O . LEU A 1 138 ? -18.891 -4.020 26.480 1.00 88.50 138 LEU A O 1
ATOM 1058 N N . VAL A 1 139 ? -18.357 -4.692 28.560 1.00 90.00 139 VAL A N 1
ATOM 1059 C CA . VAL A 1 139 ? -16.899 -4.674 28.360 1.00 90.00 139 VAL A CA 1
ATOM 1060 C C . VAL A 1 139 ? -16.474 -5.698 27.306 1.00 90.00 139 VAL A C 1
ATOM 1062 O O . VAL A 1 139 ? -15.682 -5.365 26.428 1.00 90.00 139 VAL A O 1
ATOM 1065 N N . ALA A 1 140 ? -17.028 -6.913 27.326 1.00 91.19 140 ALA A N 1
ATOM 1066 C CA . ALA A 1 140 ? -16.728 -7.935 26.324 1.00 91.19 140 ALA A CA 1
ATOM 1067 C C . ALA A 1 140 ? -17.172 -7.507 24.914 1.00 91.19 140 ALA A C 1
ATOM 1069 O O . ALA A 1 140 ? -16.402 -7.615 23.960 1.00 91.19 140 ALA A O 1
ATOM 1070 N N . VAL A 1 141 ? -18.381 -6.956 24.774 1.00 91.94 141 VAL A N 1
ATOM 1071 C CA . VAL A 1 141 ? -18.882 -6.431 23.493 1.00 91.94 141 VAL A CA 1
ATOM 1072 C C . VAL A 1 141 ? -18.030 -5.255 23.014 1.00 91.94 141 VAL A C 1
ATOM 1074 O O . VAL A 1 141 ? -17.698 -5.187 21.831 1.00 91.94 141 VAL A O 1
ATOM 1077 N N . ALA A 1 142 ? -17.626 -4.358 23.917 1.00 90.69 142 ALA A N 1
ATOM 1078 C CA . ALA A 1 142 ? -16.728 -3.255 23.591 1.00 90.69 142 ALA A CA 1
ATOM 1079 C C . ALA A 1 142 ? -15.356 -3.763 23.122 1.00 90.69 142 ALA A C 1
ATOM 1081 O O . ALA A 1 142 ? -14.847 -3.287 22.110 1.00 90.69 142 ALA A O 1
ATOM 1082 N N . ALA A 1 143 ? -14.787 -4.770 23.790 1.00 93.19 143 ALA A N 1
ATOM 1083 C CA . ALA A 1 143 ? -13.520 -5.379 23.397 1.00 93.19 143 ALA A CA 1
ATOM 1084 C C . ALA A 1 143 ? -13.602 -6.031 22.008 1.00 93.19 143 ALA A C 1
ATOM 1086 O O . ALA A 1 143 ? -12.725 -5.808 21.174 1.00 93.19 143 ALA A O 1
ATOM 1087 N N . VAL A 1 144 ? -14.679 -6.768 21.715 1.00 92.94 144 VAL A N 1
ATOM 1088 C CA . VAL A 1 144 ? -14.908 -7.355 20.384 1.00 92.94 144 VAL A CA 1
ATOM 1089 C C . VAL A 1 144 ? -15.071 -6.262 19.325 1.00 92.94 144 VAL A C 1
ATOM 1091 O O . VAL A 1 144 ? -14.472 -6.351 18.255 1.00 92.94 144 VAL A O 1
ATOM 1094 N N . ALA A 1 145 ? -15.825 -5.199 19.615 1.00 90.12 145 ALA A N 1
ATOM 1095 C CA . ALA A 1 14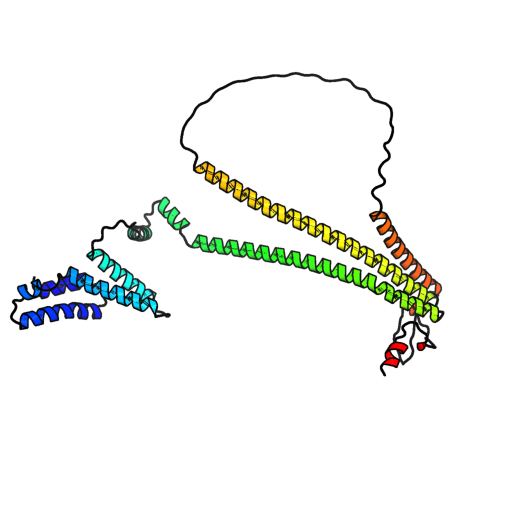5 ? -15.988 -4.076 18.694 1.00 90.12 145 ALA A CA 1
ATOM 1096 C C . ALA A 1 145 ? -14.653 -3.367 18.403 1.00 90.12 145 ALA A C 1
ATOM 1098 O O . ALA A 1 145 ? -14.367 -3.051 17.248 1.00 90.12 145 ALA A O 1
ATOM 1099 N N . LEU A 1 146 ? -13.813 -3.164 19.424 1.00 92.00 146 LEU A N 1
ATOM 1100 C CA . LEU A 1 146 ? -12.474 -2.593 19.265 1.00 92.00 146 LEU A CA 1
ATOM 1101 C C . LEU A 1 146 ? -11.553 -3.516 18.463 1.00 92.00 146 LEU A C 1
ATOM 1103 O O . LEU A 1 146 ? -10.853 -3.038 17.574 1.00 92.00 146 LEU A O 1
ATOM 1107 N N . ALA A 1 147 ? -11.585 -4.826 18.711 1.00 92.31 147 ALA A N 1
ATOM 1108 C CA . ALA A 1 147 ? -10.810 -5.793 17.939 1.00 92.31 147 ALA A CA 1
ATOM 1109 C C . ALA A 1 147 ? -11.193 -5.759 16.450 1.00 92.31 147 ALA A C 1
ATOM 1111 O O . ALA A 1 147 ? -10.319 -5.697 15.587 1.00 92.31 147 ALA A O 1
ATOM 1112 N N . LEU A 1 148 ? -12.493 -5.714 16.138 1.00 90.81 148 LEU A N 1
ATOM 1113 C CA . LEU A 1 148 ? -12.973 -5.586 14.759 1.00 90.81 148 LEU A CA 1
ATOM 1114 C C . LEU A 1 148 ? -12.548 -4.259 14.115 1.00 90.81 148 LEU A C 1
ATOM 1116 O O . LEU A 1 148 ? -12.179 -4.245 12.941 1.00 90.81 148 LEU A O 1
ATOM 1120 N N . LEU A 1 149 ? -12.551 -3.158 14.873 1.00 88.62 149 LEU A N 1
ATOM 1121 C CA . LEU A 1 149 ? -12.062 -1.860 14.401 1.00 88.62 149 LEU A CA 1
ATOM 1122 C C . LEU A 1 149 ? -10.569 -1.935 14.059 1.00 88.62 149 LEU A C 1
ATOM 1124 O O . LEU A 1 149 ? -10.172 -1.524 12.971 1.00 88.62 149 LEU A O 1
ATOM 1128 N N . ILE A 1 150 ? -9.753 -2.513 14.944 1.00 91.75 150 ILE A N 1
ATOM 1129 C CA . ILE A 1 150 ? -8.312 -2.688 14.721 1.00 91.75 150 ILE A CA 1
ATOM 1130 C C . ILE A 1 150 ? -8.061 -3.525 13.464 1.00 91.75 150 ILE A C 1
ATOM 1132 O O . ILE A 1 150 ? -7.246 -3.136 12.629 1.00 91.75 150 ILE A O 1
ATOM 1136 N N . VAL A 1 151 ? -8.786 -4.634 13.283 1.00 92.12 151 VAL A N 1
ATOM 1137 C CA . VAL A 1 151 ? -8.669 -5.478 12.083 1.00 92.12 151 VAL A CA 1
ATOM 1138 C C . VAL A 1 151 ? -9.045 -4.696 10.822 1.00 92.12 151 VAL A C 1
ATOM 1140 O O . VAL A 1 151 ? -8.306 -4.730 9.838 1.00 92.12 151 VAL A O 1
ATOM 1143 N N . ALA A 1 152 ? -10.146 -3.942 10.843 1.00 85.81 152 ALA A N 1
ATOM 1144 C CA . ALA A 1 152 ? -10.550 -3.111 9.711 1.00 85.81 152 ALA A CA 1
ATOM 1145 C C . ALA A 1 152 ? -9.498 -2.037 9.378 1.00 85.81 152 ALA A C 1
ATOM 1147 O O . ALA A 1 152 ? -9.190 -1.807 8.206 1.00 85.81 152 ALA A O 1
ATOM 1148 N N . PHE A 1 153 ? -8.908 -1.413 10.399 1.00 89.12 153 PHE A N 1
ATOM 1149 C CA . PHE A 1 153 ? -7.845 -0.427 10.229 1.00 89.12 153 PHE A CA 1
ATOM 1150 C C . PHE A 1 153 ? -6.563 -1.055 9.666 1.00 89.12 153 PHE A C 1
ATOM 1152 O O . PHE A 1 153 ? -5.958 -0.497 8.753 1.00 89.12 153 PHE A O 1
ATOM 1159 N N . ALA A 1 154 ? -6.180 -2.243 10.139 1.00 92.44 154 ALA A N 1
ATOM 1160 C CA . ALA A 1 154 ? -5.034 -2.980 9.617 1.00 92.44 154 ALA A CA 1
ATOM 1161 C C . ALA A 1 154 ? -5.211 -3.327 8.130 1.00 92.44 154 ALA A C 1
ATOM 1163 O O . ALA A 1 154 ? -4.305 -3.089 7.333 1.00 92.44 154 ALA A O 1
ATOM 1164 N N . LEU A 1 155 ? -6.392 -3.814 7.729 1.00 89.69 155 LEU A N 1
ATOM 1165 C CA . LEU A 1 155 ? -6.700 -4.086 6.320 1.00 89.69 155 LEU A CA 1
ATOM 1166 C C . LEU A 1 155 ? -6.608 -2.820 5.462 1.00 89.69 155 LEU A C 1
ATOM 1168 O O . LEU A 1 155 ? -6.054 -2.855 4.364 1.00 89.69 155 LEU A O 1
ATOM 1172 N N . LEU A 1 156 ? -7.099 -1.691 5.973 1.00 87.69 156 LEU A N 1
ATOM 1173 C CA . LEU A 1 156 ? -6.988 -0.407 5.291 1.00 87.69 156 LEU A CA 1
ATOM 1174 C C . LEU A 1 156 ? -5.524 0.006 5.098 1.00 87.69 156 LEU A C 1
ATOM 1176 O O . LEU A 1 156 ? -5.143 0.405 3.999 1.00 87.69 156 LEU A O 1
ATOM 1180 N N . LEU A 1 157 ? -4.690 -0.135 6.131 1.00 90.69 157 LEU A N 1
ATOM 1181 C CA . LEU A 1 157 ? -3.258 0.140 6.024 1.00 90.69 157 LEU A CA 1
ATOM 1182 C C . LEU A 1 157 ? -2.574 -0.754 4.989 1.00 90.69 157 LEU A C 1
ATOM 1184 O O . LEU A 1 157 ? -1.793 -0.244 4.193 1.00 90.69 157 LEU A O 1
ATOM 1188 N N . VAL A 1 158 ? -2.890 -2.052 4.947 1.00 92.38 158 VAL A N 1
ATOM 1189 C CA . VAL A 1 158 ? -2.340 -2.969 3.932 1.00 92.38 158 VAL A CA 1
ATOM 1190 C C . VAL A 1 158 ? -2.670 -2.478 2.523 1.00 92.38 158 VAL A C 1
ATOM 1192 O O . VAL A 1 158 ? -1.784 -2.423 1.671 1.00 92.38 158 VAL A O 1
ATOM 1195 N N . VAL A 1 159 ? -3.913 -2.053 2.280 1.00 88.31 159 VAL A N 1
ATOM 1196 C CA . VAL A 1 159 ? -4.308 -1.481 0.984 1.00 88.31 159 VAL A CA 1
ATOM 1197 C C . VAL A 1 159 ? -3.491 -0.224 0.665 1.00 88.31 159 VAL A C 1
ATOM 1199 O O . VAL A 1 159 ? -2.993 -0.092 -0.451 1.00 88.31 159 VAL A O 1
ATOM 1202 N N . TRP A 1 160 ? -3.287 0.675 1.630 1.00 88.31 160 TRP A N 1
ATOM 1203 C CA . TRP A 1 160 ? -2.471 1.879 1.431 1.00 88.31 160 TRP A CA 1
ATOM 1204 C C . TRP A 1 160 ? -0.993 1.577 1.170 1.00 88.31 160 TRP A C 1
ATOM 1206 O O . TRP A 1 160 ? -0.386 2.224 0.316 1.00 88.31 160 TRP A O 1
ATOM 1216 N N . VAL A 1 161 ? -0.424 0.574 1.841 1.00 92.69 161 VAL A N 1
ATOM 1217 C CA . VAL A 1 161 ? 0.945 0.106 1.582 1.00 92.69 161 VAL A CA 1
ATOM 1218 C C . VAL A 1 161 ? 1.058 -0.438 0.162 1.00 92.69 161 VAL A C 1
ATOM 1220 O O . VAL A 1 161 ? 1.980 -0.055 -0.552 1.00 92.69 161 VAL A O 1
ATOM 1223 N N . LEU A 1 162 ? 0.100 -1.254 -0.291 1.00 89.31 162 LEU A N 1
ATOM 1224 C CA . LEU A 1 162 ? 0.082 -1.762 -1.666 1.00 89.31 162 LEU A CA 1
ATOM 1225 C C . LEU A 1 162 ? 0.005 -0.625 -2.689 1.00 89.31 162 LEU A C 1
ATOM 1227 O O . LEU A 1 162 ? 0.762 -0.629 -3.658 1.00 89.31 162 LEU A O 1
ATOM 1231 N N . VAL A 1 163 ? -0.843 0.382 -2.457 1.00 89.19 163 VAL A N 1
ATOM 1232 C CA . VAL A 1 163 ? -0.885 1.590 -3.299 1.00 89.19 163 VAL A CA 1
ATOM 1233 C C . VAL A 1 163 ? 0.479 2.281 -3.316 1.00 89.19 163 VAL A C 1
ATOM 1235 O O . VAL A 1 163 ? 0.976 2.610 -4.391 1.00 89.19 163 VAL A O 1
ATOM 1238 N N . GLY A 1 164 ? 1.117 2.448 -2.156 1.00 89.12 164 GLY A N 1
ATOM 1239 C CA . GLY A 1 164 ? 2.467 3.001 -2.045 1.00 89.12 164 GLY A CA 1
ATOM 1240 C C . GLY A 1 164 ? 3.503 2.208 -2.845 1.00 89.12 164 GLY A C 1
ATOM 1241 O O . GLY A 1 164 ? 4.268 2.797 -3.605 1.00 89.12 164 GLY A O 1
ATOM 1242 N N . CYS A 1 165 ? 3.488 0.876 -2.758 1.00 91.62 165 CYS A N 1
ATOM 1243 C CA . CYS A 1 165 ? 4.363 0.009 -3.547 1.00 91.62 165 CYS A CA 1
ATOM 1244 C C . CYS A 1 165 ? 4.154 0.205 -5.053 1.00 91.62 165 CYS A C 1
ATOM 1246 O O . CYS A 1 165 ? 5.130 0.345 -5.785 1.00 91.62 165 CYS A O 1
ATOM 1248 N N . VAL A 1 166 ? 2.904 0.277 -5.521 1.00 89.88 166 VAL A N 1
ATOM 1249 C CA . VAL A 1 166 ? 2.598 0.517 -6.942 1.00 89.88 166 VAL A CA 1
ATOM 1250 C C . VAL A 1 166 ? 3.123 1.883 -7.398 1.00 89.88 166 VAL A C 1
ATOM 1252 O O . VAL A 1 166 ? 3.675 1.992 -8.492 1.00 89.88 166 VAL A O 1
ATOM 1255 N N . TRP A 1 167 ? 3.019 2.914 -6.557 1.00 92.19 167 TRP A N 1
ATOM 1256 C CA . TRP A 1 167 ? 3.592 4.235 -6.830 1.00 92.19 167 TRP A CA 1
ATOM 1257 C C . TRP A 1 167 ? 5.119 4.218 -6.907 1.00 92.19 167 TRP A C 1
ATOM 1259 O O . TRP A 1 167 ? 5.683 4.817 -7.821 1.00 92.19 167 TRP A O 1
ATOM 1269 N N . ILE A 1 168 ? 5.784 3.521 -5.983 1.00 92.19 168 ILE A N 1
ATOM 1270 C CA . ILE A 1 168 ? 7.244 3.368 -5.981 1.00 92.19 168 ILE A CA 1
ATOM 1271 C C . ILE A 1 168 ? 7.697 2.647 -7.250 1.00 92.19 168 ILE A C 1
ATOM 1273 O O . ILE A 1 168 ? 8.625 3.106 -7.909 1.00 92.19 168 ILE A O 1
ATOM 1277 N N . VAL A 1 169 ? 7.015 1.561 -7.628 1.00 90.00 169 VAL A N 1
ATOM 1278 C CA . VAL A 1 169 ? 7.301 0.825 -8.864 1.00 90.00 169 VAL A CA 1
ATOM 1279 C C . VAL A 1 169 ? 7.096 1.736 -10.072 1.00 90.00 169 VAL A C 1
ATOM 1281 O O . VAL A 1 169 ? 8.032 1.941 -10.836 1.00 90.00 169 VAL A O 1
ATOM 1284 N N . GLY A 1 170 ? 5.928 2.365 -10.223 1.00 88.88 170 GLY A N 1
ATOM 1285 C CA . GLY A 1 170 ? 5.671 3.282 -11.337 1.00 88.88 170 GLY A CA 1
ATOM 1286 C C . GLY A 1 170 ? 6.713 4.404 -11.428 1.00 88.88 170 GLY A C 1
ATOM 1287 O O . GLY A 1 170 ? 7.246 4.670 -12.506 1.00 88.88 170 GLY A O 1
ATOM 1288 N N . GLY A 1 171 ? 7.060 5.015 -10.293 1.00 89.12 171 GLY A N 1
ATOM 1289 C CA . GLY A 1 171 ? 8.087 6.051 -10.204 1.00 89.12 171 GLY A CA 1
ATOM 1290 C C . GLY A 1 171 ? 9.479 5.554 -10.594 1.00 89.12 171 GLY A C 1
ATOM 1291 O O . GLY A 1 171 ? 10.157 6.213 -11.380 1.00 89.12 171 GLY A O 1
ATOM 1292 N N . ALA A 1 172 ? 9.889 4.377 -10.117 1.00 90.75 172 ALA A N 1
ATOM 1293 C CA . ALA A 1 172 ? 11.168 3.764 -10.467 1.00 90.75 172 ALA A CA 1
ATOM 1294 C C . ALA A 1 172 ? 11.261 3.450 -11.969 1.00 90.75 172 ALA A C 1
ATOM 1296 O O . ALA A 1 172 ? 12.285 3.723 -12.590 1.00 90.75 172 ALA A O 1
ATOM 1297 N N . PHE A 1 173 ? 10.179 2.955 -12.576 1.00 90.50 173 PHE A N 1
ATOM 1298 C CA . PHE A 1 173 ? 10.105 2.715 -14.019 1.00 90.50 173 PHE A CA 1
ATOM 1299 C C . PHE A 1 173 ? 10.275 4.014 -14.821 1.00 90.50 173 PHE A C 1
ATOM 1301 O O . PHE A 1 173 ? 11.083 4.065 -15.748 1.00 90.50 173 PHE A O 1
ATOM 1308 N N . VAL A 1 174 ? 9.602 5.100 -14.431 1.00 91.12 174 VAL A N 1
ATOM 1309 C CA . VAL A 1 174 ? 9.769 6.405 -15.096 1.00 91.12 174 VAL A CA 1
ATOM 1310 C C . VAL A 1 174 ? 11.177 6.971 -14.886 1.00 91.12 174 VAL A C 1
ATOM 1312 O O . VAL A 1 174 ? 11.770 7.493 -15.828 1.00 91.12 174 VAL A O 1
ATOM 1315 N N . LEU A 1 175 ? 11.743 6.829 -13.686 1.00 90.88 175 LEU A N 1
ATOM 1316 C CA . LEU A 1 175 ? 13.095 7.295 -13.368 1.00 90.88 175 LEU A CA 1
ATOM 1317 C C . LEU A 1 175 ? 14.189 6.468 -14.063 1.00 90.88 175 LEU A C 1
ATOM 1319 O O . LEU A 1 175 ? 15.273 6.980 -14.326 1.00 90.88 175 LEU A O 1
ATOM 1323 N N . SER A 1 176 ? 13.912 5.209 -14.402 1.00 89.25 176 SER A N 1
ATOM 1324 C CA . SER A 1 176 ? 14.848 4.356 -15.143 1.00 89.25 176 SER A CA 1
ATOM 1325 C C . SER A 1 176 ? 14.988 4.749 -16.621 1.00 89.25 176 SER A C 1
ATOM 1327 O O . SER A 1 176 ? 16.030 4.500 -17.225 1.00 89.25 176 SER A O 1
ATOM 1329 N N . ALA A 1 177 ? 13.990 5.425 -17.200 1.00 90.56 177 ALA A N 1
ATOM 1330 C CA . ALA A 1 177 ? 14.012 5.866 -18.594 1.00 90.56 177 ALA A CA 1
ATOM 1331 C C . ALA A 1 177 ? 15.192 6.801 -18.944 1.00 90.56 177 ALA A C 1
ATOM 1333 O O . ALA A 1 177 ? 15.900 6.499 -19.906 1.00 90.56 177 ALA A O 1
ATOM 1334 N N . PRO A 1 178 ? 15.484 7.890 -18.199 1.00 89.81 178 PRO A N 1
ATOM 1335 C CA . PRO A 1 178 ? 16.653 8.726 -18.479 1.00 89.81 178 PRO A CA 1
ATOM 1336 C C . PRO A 1 178 ? 17.972 7.961 -18.338 1.00 89.81 178 PRO A C 1
ATOM 1338 O O . PRO A 1 178 ? 18.891 8.192 -19.118 1.00 89.81 178 PRO A O 1
ATOM 1341 N N . VAL A 1 179 ? 18.055 7.012 -17.401 1.00 88.69 179 VAL A N 1
ATOM 1342 C CA . VAL A 1 179 ? 19.242 6.164 -17.234 1.00 88.69 179 VAL A CA 1
ATOM 1343 C C . VAL A 1 179 ? 19.461 5.300 -18.483 1.00 88.69 179 VAL A C 1
ATOM 1345 O O . VAL A 1 179 ? 20.559 5.280 -19.032 1.00 88.69 179 VAL A O 1
ATOM 1348 N N . ALA A 1 180 ? 18.410 4.660 -19.000 1.00 88.25 180 ALA A N 1
ATOM 1349 C CA . ALA A 1 180 ? 18.474 3.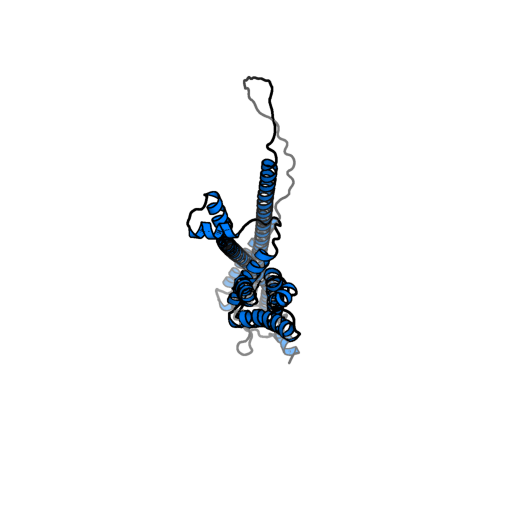879 -20.236 1.00 88.25 180 ALA A CA 1
ATOM 1350 C C . ALA A 1 180 ? 18.814 4.736 -21.477 1.00 88.25 180 ALA A C 1
ATOM 1352 O O . ALA A 1 180 ? 19.544 4.281 -22.358 1.00 88.25 180 ALA A O 1
ATOM 1353 N N . ILE A 1 181 ? 18.363 5.997 -21.532 1.00 89.75 181 ILE A N 1
ATOM 1354 C CA . ILE A 1 181 ? 18.734 6.940 -22.605 1.00 89.75 181 ILE A CA 1
ATOM 1355 C C . ILE A 1 181 ? 20.240 7.235 -22.583 1.00 89.75 181 ILE A C 1
ATOM 1357 O O . ILE A 1 181 ? 20.866 7.260 -23.642 1.00 89.75 181 ILE A O 1
ATOM 1361 N N . VAL A 1 182 ? 20.846 7.408 -21.405 1.00 89.06 182 VAL A N 1
ATOM 1362 C CA . VAL A 1 182 ? 22.304 7.599 -21.286 1.00 89.06 182 VAL A CA 1
ATOM 1363 C C . VAL A 1 182 ? 23.058 6.388 -21.844 1.00 89.06 182 VAL A C 1
ATOM 1365 O O . VAL A 1 182 ? 23.972 6.556 -22.652 1.00 89.06 182 VAL A O 1
ATOM 1368 N N . PHE A 1 183 ? 22.627 5.167 -21.514 1.00 86.00 183 PHE A N 1
ATOM 1369 C CA . PHE A 1 183 ? 23.211 3.948 -22.084 1.00 86.00 183 PHE A CA 1
ATOM 1370 C C . PHE A 1 183 ? 23.033 3.852 -23.606 1.00 86.00 183 PHE A C 1
ATOM 1372 O O . PHE A 1 183 ? 23.946 3.402 -24.303 1.00 86.00 183 PHE A O 1
ATOM 1379 N N . ALA A 1 184 ? 21.899 4.311 -24.143 1.00 87.81 184 ALA A N 1
ATOM 1380 C CA . ALA A 1 184 ? 21.681 4.372 -25.585 1.00 87.81 184 ALA A CA 1
ATOM 1381 C C . ALA A 1 184 ? 22.645 5.357 -26.274 1.00 87.81 184 ALA A C 1
ATOM 1383 O O . ALA A 1 184 ? 23.177 5.047 -27.344 1.00 87.81 184 ALA A O 1
ATOM 1384 N N . ILE A 1 185 ? 22.920 6.509 -25.650 1.00 88.44 185 ILE A N 1
ATOM 1385 C CA . ILE A 1 185 ? 23.899 7.492 -26.141 1.00 88.44 185 ILE A CA 1
ATOM 1386 C C . ILE A 1 185 ? 25.310 6.894 -26.139 1.00 88.44 185 ILE A C 1
ATOM 1388 O O . ILE A 1 185 ? 26.031 7.051 -27.123 1.00 88.44 185 ILE A O 1
ATOM 1392 N N . TRP A 1 186 ? 25.693 6.151 -25.096 1.00 85.25 186 TRP A N 1
ATOM 1393 C CA . TRP A 1 186 ? 26.982 5.449 -25.073 1.00 85.25 186 TRP A CA 1
ATOM 1394 C C . TRP A 1 186 ? 27.102 4.433 -26.208 1.00 85.25 186 TRP A C 1
ATOM 1396 O O . TRP A 1 186 ? 28.126 4.396 -26.884 1.00 85.25 186 TRP A O 1
ATOM 1406 N N . GLY A 1 187 ? 26.039 3.675 -26.488 1.00 82.75 187 GLY A N 1
ATOM 1407 C CA . GLY A 1 187 ? 25.997 2.761 -27.633 1.00 82.75 187 GLY A CA 1
ATOM 1408 C C . GLY A 1 187 ? 26.266 3.438 -28.975 1.00 82.75 187 GLY A C 1
ATOM 1409 O O . GLY A 1 187 ? 27.053 2.945 -29.780 1.00 82.75 187 GLY A O 1
ATOM 1410 N N . LEU A 1 188 ? 25.664 4.611 -29.194 1.00 85.88 188 LEU A N 1
ATOM 1411 C CA . LEU A 1 188 ? 25.904 5.418 -30.394 1.00 85.88 188 LEU A CA 1
ATOM 1412 C C . LEU A 1 188 ? 27.353 5.910 -30.475 1.00 85.88 188 LEU A C 1
ATOM 1414 O O . LEU A 1 188 ? 27.944 5.872 -31.550 1.00 85.88 188 LEU A O 1
ATOM 1418 N N . GLN A 1 189 ? 27.937 6.333 -29.351 1.00 84.12 189 GLN A N 1
ATOM 1419 C CA . GLN A 1 189 ? 29.324 6.812 -29.291 1.00 84.12 189 GLN A CA 1
ATOM 1420 C C . GLN A 1 189 ? 30.352 5.716 -29.603 1.00 84.12 189 GLN A C 1
ATOM 1422 O O . GLN A 1 189 ? 31.409 6.012 -30.152 1.00 84.12 189 GLN A O 1
ATOM 1427 N N . ILE A 1 190 ? 30.035 4.461 -29.283 1.00 78.38 190 ILE A N 1
ATOM 1428 C CA . ILE A 1 190 ? 30.897 3.291 -29.525 1.00 78.38 190 ILE A CA 1
ATOM 1429 C C . ILE A 1 190 ? 30.699 2.733 -30.948 1.00 78.38 190 ILE A C 1
ATOM 1431 O O . ILE A 1 190 ? 31.440 1.860 -31.388 1.00 78.38 190 ILE A O 1
ATOM 1435 N N . GLY A 1 191 ? 29.707 3.235 -31.693 1.00 80.81 191 GLY A N 1
ATOM 1436 C CA . GLY A 1 191 ? 29.354 2.730 -33.022 1.00 80.81 191 GLY A CA 1
ATOM 1437 C C . GLY A 1 191 ? 28.546 1.426 -32.997 1.00 80.81 191 GLY A C 1
ATOM 1438 O O . GLY A 1 191 ? 28.269 0.855 -34.051 1.00 80.81 191 GLY A O 1
ATOM 1439 N N . SER A 1 192 ? 28.115 0.957 -31.820 1.00 82.94 192 SER A N 1
ATOM 1440 C CA . SER A 1 192 ? 27.281 -0.237 -31.665 1.00 82.94 192 SER A CA 1
ATOM 1441 C C . SER A 1 192 ? 25.792 0.110 -31.797 1.00 82.94 192 SER A C 1
ATOM 1443 O O . SER A 1 192 ? 25.027 0.176 -30.832 1.00 82.94 192 SER A O 1
ATOM 1445 N N . GLY A 1 193 ? 25.359 0.290 -33.049 1.00 85.81 193 GLY A N 1
ATOM 1446 C CA . GLY A 1 193 ? 23.957 0.517 -33.426 1.00 85.81 193 GLY A CA 1
ATOM 1447 C C . GLY A 1 193 ? 22.924 -0.402 -32.742 1.00 85.81 193 GLY A C 1
ATOM 1448 O O . GLY A 1 193 ? 21.970 0.128 -32.164 1.00 85.81 193 GLY A O 1
ATOM 1449 N N . PRO A 1 194 ? 23.089 -1.745 -32.727 1.00 87.38 194 PRO A N 1
ATOM 1450 C CA . PRO A 1 194 ? 22.095 -2.642 -32.127 1.00 87.38 194 PRO A CA 1
ATOM 1451 C C . PRO A 1 194 ? 21.948 -2.450 -30.610 1.00 87.38 194 PRO A C 1
ATOM 1453 O O . PRO A 1 194 ? 20.834 -2.488 -30.090 1.00 87.38 194 PRO A O 1
ATOM 1456 N N . TYR A 1 195 ? 23.044 -2.162 -29.904 1.00 85.56 195 TYR A N 1
ATOM 1457 C CA . TYR A 1 195 ? 23.040 -1.910 -28.461 1.00 85.56 195 TYR A CA 1
ATOM 1458 C C . TYR A 1 195 ? 22.324 -0.602 -28.100 1.00 85.56 195 TYR A C 1
ATOM 1460 O O . TYR A 1 195 ? 21.555 -0.558 -27.136 1.00 85.56 195 TYR A O 1
ATOM 1468 N N . SER A 1 196 ? 22.500 0.454 -28.898 1.00 89.94 196 SER A N 1
ATOM 1469 C CA . SER A 1 196 ? 21.751 1.701 -28.702 1.00 89.94 196 SER A CA 1
ATOM 1470 C C . SER A 1 196 ? 20.244 1.512 -28.912 1.00 89.94 196 SER A C 1
ATOM 1472 O O . SER A 1 196 ? 19.442 1.978 -28.103 1.00 89.94 196 SER A O 1
ATOM 1474 N N . LEU A 1 197 ? 19.858 0.762 -29.951 1.00 89.81 197 LEU A N 1
ATOM 1475 C CA . LEU A 1 197 ? 18.459 0.468 -30.282 1.00 89.81 197 LEU A CA 1
ATOM 1476 C C . LEU A 1 197 ? 17.734 -0.293 -29.165 1.00 89.81 197 LEU A C 1
ATOM 1478 O O . LEU A 1 197 ? 16.603 0.052 -28.820 1.00 89.81 197 LEU A O 1
ATOM 1482 N N . VAL A 1 198 ? 18.400 -1.282 -28.563 1.00 91.00 198 VAL A N 1
ATOM 1483 C CA . VAL A 1 198 ? 17.856 -2.043 -27.429 1.00 91.00 198 VAL A CA 1
ATOM 1484 C C . VAL A 1 198 ? 17.654 -1.152 -26.201 1.00 91.00 198 VAL A C 1
ATOM 1486 O O . VAL A 1 198 ? 16.574 -1.162 -25.612 1.00 91.00 198 VAL A O 1
ATOM 1489 N N . ASN A 1 199 ? 18.642 -0.328 -25.838 1.00 91.00 199 ASN A N 1
ATOM 1490 C CA . ASN A 1 199 ? 18.536 0.558 -24.673 1.00 91.00 199 ASN A CA 1
ATOM 1491 C C . ASN A 1 199 ? 17.509 1.682 -24.865 1.00 91.00 199 ASN A C 1
ATOM 1493 O O . ASN A 1 199 ? 16.770 2.013 -23.937 1.00 91.00 199 ASN A O 1
ATOM 1497 N N . LEU A 1 200 ? 17.397 2.223 -26.080 1.00 92.12 200 LEU A N 1
ATOM 1498 C CA . LEU A 1 200 ? 16.330 3.155 -26.438 1.00 92.12 200 LEU A CA 1
ATOM 1499 C C . LEU A 1 200 ? 14.954 2.480 -26.338 1.00 92.12 200 LEU A C 1
ATOM 1501 O O . LEU A 1 200 ? 13.998 3.075 -25.838 1.00 92.12 200 LEU A O 1
ATOM 1505 N N . GLY A 1 201 ? 14.865 1.220 -26.766 1.00 90.88 201 GLY A N 1
ATOM 1506 C CA . GLY A 1 201 ? 13.673 0.398 -26.611 1.00 90.88 201 GLY A CA 1
ATOM 1507 C C . GLY A 1 201 ? 13.274 0.201 -25.146 1.00 90.88 201 GLY A C 1
ATOM 1508 O O . GLY A 1 201 ? 12.107 0.397 -24.805 1.00 90.88 201 GLY A O 1
ATOM 1509 N N . TYR A 1 202 ? 14.236 -0.080 -24.260 1.00 90.75 202 TYR A N 1
ATOM 1510 C CA . TYR A 1 202 ? 13.995 -0.140 -22.815 1.00 90.75 202 TYR A CA 1
ATOM 1511 C C . TYR A 1 202 ? 13.526 1.193 -22.241 1.00 90.75 202 TYR A C 1
ATOM 1513 O O . TYR A 1 202 ? 12.564 1.205 -21.480 1.00 90.75 202 TYR A O 1
ATOM 1521 N N . ALA A 1 203 ? 14.128 2.318 -22.633 1.00 92.19 203 ALA A N 1
ATOM 1522 C CA . ALA A 1 203 ? 13.694 3.632 -22.166 1.00 92.19 203 ALA A CA 1
ATOM 1523 C C . ALA A 1 203 ? 12.221 3.907 -22.514 1.00 92.19 203 ALA A C 1
ATOM 1525 O O . ALA A 1 203 ? 11.445 4.307 -21.648 1.00 92.19 203 ALA A O 1
ATOM 1526 N N . LEU A 1 204 ? 11.820 3.641 -23.761 1.00 91.50 204 LEU A N 1
ATOM 1527 C CA . LEU A 1 204 ? 10.444 3.834 -24.230 1.00 91.50 204 LEU A CA 1
ATOM 1528 C C . LEU A 1 204 ? 9.463 2.870 -23.553 1.00 91.50 204 LEU A C 1
ATOM 1530 O O . LEU A 1 204 ? 8.374 3.282 -23.147 1.00 91.50 204 LEU A O 1
ATOM 1534 N N . PHE A 1 205 ? 9.861 1.606 -23.392 1.00 91.94 205 PHE A N 1
ATOM 1535 C CA . PHE A 1 205 ? 9.040 0.587 -22.749 1.00 91.94 205 PHE A CA 1
ATOM 1536 C C . PHE A 1 205 ? 8.827 0.886 -21.258 1.00 91.94 205 PHE A C 1
ATOM 1538 O O . PHE A 1 205 ? 7.693 0.893 -20.780 1.00 91.94 205 PHE A O 1
ATOM 1545 N N . LEU A 1 206 ? 9.898 1.196 -20.523 1.00 90.44 206 LEU A N 1
ATOM 1546 C CA . LEU A 1 206 ? 9.840 1.488 -19.089 1.00 90.44 206 LEU A CA 1
ATOM 1547 C C . LEU A 1 206 ? 9.107 2.805 -18.814 1.00 90.44 206 LEU A C 1
ATOM 1549 O O . LEU A 1 206 ? 8.305 2.872 -17.886 1.00 90.44 206 LEU A O 1
ATOM 1553 N N . PHE A 1 207 ? 9.305 3.824 -19.653 1.00 91.50 207 PHE A N 1
ATOM 1554 C CA . PHE A 1 207 ? 8.579 5.088 -19.546 1.00 91.50 207 PHE A CA 1
ATOM 1555 C C . PHE A 1 207 ? 7.082 4.918 -19.836 1.00 91.50 207 PHE A C 1
ATOM 1557 O O . PHE A 1 207 ? 6.244 5.345 -19.040 1.00 91.50 207 PHE A O 1
ATOM 1564 N N . GLY A 1 208 ? 6.737 4.249 -20.943 1.00 88.81 208 GLY A N 1
ATOM 1565 C CA . GLY A 1 208 ? 5.351 3.982 -21.326 1.00 88.81 208 GLY A CA 1
ATOM 1566 C C . GLY A 1 208 ? 4.616 3.124 -20.293 1.00 88.81 208 GLY A C 1
ATOM 1567 O O . GLY A 1 208 ? 3.499 3.465 -19.900 1.00 88.81 208 GLY A O 1
ATOM 1568 N N . GLY A 1 209 ? 5.266 2.064 -19.802 1.00 89.12 209 GLY A N 1
ATOM 1569 C CA . GLY A 1 209 ? 4.742 1.184 -18.757 1.00 89.12 209 GLY A CA 1
ATOM 1570 C C . GLY A 1 209 ? 4.624 1.879 -17.402 1.00 89.12 209 GLY A C 1
ATOM 1571 O O . GLY A 1 209 ? 3.571 1.817 -16.771 1.00 89.12 209 GLY A O 1
ATOM 1572 N N . GLY A 1 210 ? 5.657 2.618 -16.988 1.00 88.19 210 GLY A N 1
ATOM 1573 C CA . GLY A 1 210 ? 5.657 3.396 -15.750 1.00 88.19 210 GLY A CA 1
ATOM 1574 C C . GLY A 1 210 ? 4.522 4.417 -15.715 1.00 88.19 210 GLY A C 1
ATOM 1575 O O . GLY A 1 210 ? 3.737 4.437 -14.769 1.00 88.19 210 GLY A O 1
ATOM 1576 N N . MET A 1 211 ? 4.348 5.203 -16.783 1.00 88.06 211 MET A N 1
ATOM 1577 C CA . MET A 1 211 ? 3.244 6.166 -16.894 1.00 88.06 211 MET A CA 1
ATOM 1578 C C . MET A 1 211 ? 1.854 5.519 -16.836 1.00 88.06 211 MET A C 1
ATOM 1580 O O . MET A 1 211 ? 0.911 6.134 -16.331 1.00 88.06 211 MET A O 1
ATOM 1584 N N . TRP A 1 212 ? 1.716 4.294 -17.342 1.00 88.62 212 TRP A N 1
ATOM 1585 C CA . TRP A 1 212 ? 0.479 3.518 -17.255 1.00 88.62 212 TRP A CA 1
ATOM 1586 C C . TRP A 1 212 ? 0.174 3.129 -15.807 1.00 88.62 212 TRP A C 1
ATOM 1588 O O . TRP A 1 212 ? -0.892 3.460 -15.289 1.00 88.62 212 TRP A O 1
ATOM 1598 N N . VAL A 1 213 ? 1.162 2.547 -15.121 1.00 88.75 213 VAL A N 1
ATOM 1599 C CA . VAL A 1 213 ? 1.059 2.130 -13.716 1.00 88.75 213 VAL A CA 1
ATOM 1600 C C . VAL A 1 213 ? 0.753 3.319 -12.802 1.00 88.75 213 VAL A C 1
ATOM 1602 O O . VAL A 1 213 ? -0.130 3.226 -11.955 1.00 88.75 213 VAL A O 1
ATOM 1605 N N . LEU A 1 214 ? 1.413 4.465 -12.996 1.00 86.25 214 LEU A N 1
ATOM 1606 C CA . LEU A 1 214 ? 1.162 5.691 -12.223 1.00 86.25 214 LEU A CA 1
ATOM 1607 C C . LEU A 1 214 ? -0.266 6.225 -12.404 1.00 86.25 214 LEU A C 1
ATOM 1609 O O . LEU A 1 214 ? -0.887 6.701 -11.450 1.00 86.25 214 LEU A O 1
ATOM 1613 N N . ARG A 1 215 ? -0.815 6.154 -13.619 1.00 84.88 215 ARG A N 1
ATOM 1614 C CA . ARG A 1 215 ? -2.188 6.590 -13.894 1.00 84.88 215 ARG A CA 1
ATOM 1615 C C . ARG A 1 215 ? -3.213 5.647 -13.272 1.00 84.88 215 ARG A C 1
ATOM 1617 O O . ARG A 1 215 ? -4.193 6.130 -12.700 1.00 84.88 215 ARG A O 1
ATOM 1624 N N . ASP A 1 216 ? -2.993 4.343 -13.373 1.00 83.12 216 ASP A N 1
ATOM 1625 C CA . ASP A 1 216 ? -3.871 3.347 -12.762 1.00 83.12 216 ASP A CA 1
ATOM 1626 C C . ASP A 1 216 ? -3.799 3.426 -11.235 1.00 83.12 216 ASP A C 1
ATOM 1628 O O . ASP A 1 216 ? -4.835 3.401 -10.575 1.00 83.12 216 ASP A O 1
ATOM 1632 N N . ALA A 1 217 ? -2.613 3.677 -10.673 1.00 84.94 217 ALA A N 1
ATOM 1633 C CA . ALA A 1 217 ? -2.441 3.974 -9.255 1.00 84.94 217 ALA A CA 1
ATOM 1634 C C . ALA A 1 217 ? -3.233 5.222 -8.838 1.00 84.94 217 ALA A C 1
ATOM 1636 O O . ALA A 1 217 ? -3.971 5.175 -7.860 1.00 84.94 217 ALA A O 1
ATOM 1637 N N . LEU A 1 218 ? -3.170 6.317 -9.608 1.00 83.62 218 LEU A N 1
ATOM 1638 C CA . LEU A 1 218 ? -3.972 7.525 -9.366 1.00 83.62 218 LEU A CA 1
ATOM 1639 C C . LEU A 1 218 ? -5.481 7.258 -9.436 1.00 83.62 218 LEU A C 1
ATOM 1641 O O . LEU A 1 218 ? -6.247 7.818 -8.646 1.00 83.62 218 LEU A O 1
ATOM 1645 N N . ALA A 1 219 ? -5.927 6.433 -10.385 1.00 83.94 219 ALA A N 1
ATOM 1646 C CA . ALA A 1 219 ? -7.327 6.042 -10.497 1.00 83.94 219 ALA A CA 1
ATOM 1647 C C . ALA A 1 219 ? -7.761 5.205 -9.286 1.00 83.94 219 ALA A C 1
ATOM 1649 O O . ALA A 1 219 ? -8.812 5.485 -8.705 1.00 83.94 219 ALA A O 1
ATOM 1650 N N . LEU A 1 220 ? -6.924 4.256 -8.861 1.00 82.38 220 LEU A N 1
ATOM 1651 C CA . LEU A 1 220 ? -7.161 3.402 -7.703 1.00 82.38 220 LEU A CA 1
ATOM 1652 C C . LEU A 1 220 ? -7.206 4.221 -6.406 1.00 82.38 220 LEU A C 1
ATOM 1654 O O . LEU A 1 220 ? -8.155 4.092 -5.639 1.00 82.38 220 LEU A O 1
ATOM 1658 N N . THR A 1 221 ? -6.259 5.142 -6.195 1.00 87.00 221 THR A N 1
ATOM 1659 C CA . THR A 1 221 ? -6.250 6.040 -5.029 1.00 87.00 221 THR A CA 1
ATOM 1660 C C . THR A 1 221 ? -7.506 6.911 -4.988 1.00 87.00 221 THR A C 1
ATOM 1662 O O . THR A 1 221 ? -8.116 7.066 -3.934 1.00 87.00 221 THR A O 1
ATOM 1665 N N . ARG A 1 222 ? -7.955 7.451 -6.131 1.00 84.94 222 ARG A N 1
ATOM 1666 C CA . ARG A 1 222 ? -9.193 8.252 -6.196 1.00 84.94 222 ARG A CA 1
ATOM 1667 C C . ARG A 1 222 ? -10.446 7.415 -5.956 1.00 84.94 222 ARG A C 1
ATOM 1669 O O . ARG A 1 222 ? -11.374 7.904 -5.317 1.00 84.94 222 ARG A O 1
ATOM 1676 N N . ALA A 1 223 ? -10.495 6.191 -6.478 1.00 81.69 223 ALA A N 1
ATOM 1677 C CA . ALA A 1 223 ? -11.613 5.277 -6.267 1.00 81.69 223 ALA A CA 1
ATOM 1678 C C . ALA A 1 223 ? -11.723 4.875 -4.791 1.00 81.69 223 ALA A C 1
ATOM 1680 O O . ALA A 1 223 ? -12.803 4.968 -4.213 1.00 81.69 223 ALA A O 1
ATOM 1681 N N . LEU A 1 224 ? -10.595 4.537 -4.162 1.00 81.56 224 LEU A N 1
ATOM 1682 C CA . LEU A 1 224 ? -10.522 4.229 -2.735 1.00 81.56 224 LEU A CA 1
ATOM 1683 C C . LEU A 1 224 ? -10.910 5.433 -1.874 1.00 81.56 224 LEU A C 1
ATOM 1685 O O . LEU A 1 224 ? -11.689 5.282 -0.939 1.00 81.56 224 LEU A O 1
ATOM 1689 N N . TRP A 1 225 ? -10.455 6.637 -2.228 1.00 80.00 225 TRP A N 1
ATOM 1690 C CA . TRP A 1 225 ? -10.835 7.859 -1.518 1.00 80.00 225 TRP A CA 1
ATOM 1691 C C . TRP A 1 225 ? -12.343 8.134 -1.590 1.00 80.00 225 TRP A C 1
ATOM 1693 O O . TRP A 1 225 ? -12.959 8.505 -0.592 1.00 80.00 225 TRP A O 1
ATOM 1703 N N . LYS A 1 226 ? -12.959 7.937 -2.764 1.00 84.50 226 LYS A N 1
ATOM 1704 C CA . LYS A 1 226 ? -14.415 8.071 -2.931 1.00 84.50 226 LYS A CA 1
ATOM 1705 C C . LYS A 1 226 ? -15.172 7.027 -2.119 1.00 84.50 226 LYS A C 1
ATOM 1707 O O . LYS A 1 226 ? -16.074 7.395 -1.379 1.00 84.50 226 LYS A O 1
ATOM 1712 N N . TRP A 1 227 ? -14.752 5.767 -2.196 1.00 79.06 227 TRP A N 1
ATOM 1713 C CA . TRP A 1 227 ? -15.352 4.672 -1.438 1.00 79.06 227 TRP A CA 1
ATOM 1714 C C . TRP A 1 227 ? -15.243 4.892 0.077 1.00 79.06 227 TRP A C 1
ATOM 1716 O O . TRP A 1 227 ? -16.216 4.703 0.803 1.00 79.06 227 TRP A O 1
ATOM 1726 N N . GLN A 1 228 ? -14.090 5.364 0.564 1.00 79.25 228 GLN A N 1
ATOM 1727 C CA . GLN A 1 228 ? -13.928 5.741 1.968 1.00 79.25 228 GLN A CA 1
ATOM 1728 C C . GLN A 1 228 ? -14.866 6.883 2.357 1.00 79.25 228 GLN A C 1
ATOM 1730 O O . GLN A 1 228 ? -15.509 6.800 3.399 1.00 79.25 228 GLN A O 1
ATOM 1735 N N . LYS A 1 229 ? -14.968 7.935 1.537 1.00 76.12 229 LYS A N 1
ATOM 1736 C CA . LYS A 1 229 ? -15.848 9.073 1.821 1.00 76.12 229 LYS A CA 1
ATOM 1737 C C . LYS A 1 229 ? -17.318 8.648 1.880 1.00 76.12 229 LYS A C 1
ATOM 1739 O O . LYS A 1 229 ? -17.999 8.984 2.843 1.00 76.12 229 LYS A O 1
ATOM 1744 N N . GLU A 1 230 ? -17.771 7.859 0.909 1.00 75.25 230 GLU A N 1
ATOM 1745 C CA . GLU A 1 230 ? -19.142 7.340 0.853 1.00 75.25 230 GLU A CA 1
ATOM 1746 C C . GLU A 1 230 ? -19.450 6.429 2.054 1.00 75.25 230 GLU A C 1
ATOM 1748 O O . GLU A 1 230 ? -20.477 6.596 2.707 1.00 75.25 230 GLU A O 1
ATOM 1753 N N . ASN A 1 231 ? -18.541 5.528 2.437 1.00 75.88 231 ASN A N 1
ATOM 1754 C CA . ASN A 1 231 ? -18.772 4.638 3.580 1.00 75.88 231 ASN A CA 1
ATOM 1755 C C . ASN A 1 231 ? -18.671 5.332 4.946 1.00 75.88 231 ASN A C 1
ATOM 1757 O O . ASN A 1 231 ? -19.401 4.970 5.872 1.00 75.88 231 ASN A O 1
ATOM 1761 N N . VAL A 1 232 ? -17.802 6.335 5.095 1.00 64.00 232 VAL A N 1
ATOM 1762 C CA . VAL A 1 232 ? -17.714 7.138 6.325 1.00 64.00 232 VAL A CA 1
ATOM 1763 C C . VAL A 1 232 ? -18.956 8.018 6.481 1.00 64.00 232 VAL A C 1
ATOM 1765 O O . VAL A 1 232 ? -19.513 8.093 7.579 1.00 64.00 232 VAL A O 1
ATOM 1768 N N . GLU A 1 233 ? -19.451 8.614 5.392 1.00 55.38 233 GLU A N 1
ATOM 1769 C CA . GLU A 1 233 ? -20.707 9.372 5.400 1.00 55.38 233 GLU A CA 1
ATOM 1770 C C . GLU A 1 233 ? -21.908 8.472 5.732 1.00 55.38 233 GLU A C 1
ATOM 1772 O O . GLU A 1 233 ? -22.725 8.840 6.577 1.00 55.38 233 GLU A O 1
ATOM 1777 N N . VAL A 1 234 ? -21.995 7.258 5.175 1.00 53.22 234 VAL A N 1
ATOM 1778 C CA . VAL A 1 234 ? -23.074 6.302 5.498 1.00 53.22 234 VAL A CA 1
ATOM 1779 C C . VAL A 1 234 ? -23.005 5.829 6.956 1.00 53.22 234 VAL A C 1
ATOM 1781 O O . VAL A 1 234 ? -24.047 5.696 7.606 1.00 53.22 234 VAL A O 1
ATOM 1784 N N . SER A 1 235 ? -21.805 5.634 7.510 1.00 54.38 235 SER A N 1
ATOM 1785 C CA . SER A 1 235 ? -21.620 5.268 8.921 1.00 54.38 235 SER A CA 1
ATOM 1786 C C . SER A 1 235 ? -22.082 6.385 9.872 1.00 54.38 235 SER A C 1
ATOM 1788 O O . SER A 1 235 ? -22.837 6.132 10.817 1.00 54.38 235 SER A O 1
ATOM 1790 N N . LEU A 1 236 ? -21.739 7.644 9.572 1.00 50.12 236 LEU A N 1
ATOM 1791 C CA . LEU A 1 236 ? -22.162 8.815 10.353 1.00 50.12 236 LEU A CA 1
ATOM 1792 C C . LEU A 1 236 ? -23.666 9.100 10.223 1.00 50.12 236 LEU A C 1
ATOM 1794 O O . LEU A 1 236 ? -24.332 9.388 11.221 1.00 50.12 236 LEU A O 1
ATOM 1798 N N . HIS A 1 237 ? -24.240 8.955 9.027 1.00 44.12 237 HIS A N 1
ATOM 1799 C CA . HIS A 1 237 ? -25.673 9.172 8.808 1.00 44.12 237 HIS A CA 1
ATOM 1800 C C . HIS A 1 237 ? -26.531 8.029 9.385 1.00 44.12 237 HIS A C 1
ATOM 1802 O O . HIS A 1 237 ? -27.632 8.266 9.891 1.00 44.12 237 HIS A O 1
ATOM 1808 N N . GLY A 1 238 ? -26.018 6.792 9.384 1.00 48.00 238 GLY A N 1
ATOM 1809 C CA . GLY A 1 238 ? -26.637 5.634 10.035 1.00 48.00 238 GLY A CA 1
ATOM 1810 C C . GLY A 1 238 ? -26.671 5.757 11.561 1.00 48.00 238 GLY A C 1
ATOM 1811 O O . GLY A 1 238 ? -27.685 5.426 12.183 1.00 48.00 238 GLY A O 1
ATOM 1812 N N . PHE A 1 239 ? -25.612 6.303 12.167 1.00 45.62 239 PHE A N 1
ATOM 1813 C CA . PHE A 1 239 ? -25.582 6.631 13.596 1.00 45.62 239 PHE A CA 1
ATOM 1814 C C . PHE A 1 239 ? -26.500 7.813 13.940 1.00 45.62 239 PHE A C 1
ATOM 1816 O O . PHE A 1 239 ? -27.245 7.747 14.922 1.00 45.62 239 PHE A O 1
ATOM 1823 N N . GLY A 1 240 ? -26.520 8.856 13.103 1.00 49.94 240 GLY A N 1
ATOM 1824 C CA . GLY A 1 240 ? -27.400 10.018 13.256 1.00 49.94 240 GLY A CA 1
ATOM 1825 C C . GLY A 1 240 ? -28.888 9.660 13.191 1.00 49.94 240 GLY A C 1
ATOM 1826 O O . GLY A 1 240 ? -29.655 10.062 14.065 1.00 49.94 240 GLY A O 1
ATOM 1827 N N . LYS A 1 241 ? -29.300 8.820 12.228 1.00 47.75 241 LYS A N 1
ATOM 1828 C CA . LYS A 1 241 ? -30.690 8.334 12.127 1.00 47.75 241 LYS A CA 1
ATOM 1829 C C . LYS A 1 241 ? -31.097 7.433 13.293 1.00 47.75 241 LYS A C 1
ATOM 1831 O O . LYS A 1 241 ? -32.236 7.529 13.742 1.00 47.75 241 LYS A O 1
ATOM 1836 N N . ARG A 1 242 ? -30.200 6.590 13.824 1.00 48.53 242 ARG A N 1
ATOM 1837 C CA . ARG A 1 242 ? -30.498 5.772 15.018 1.00 48.53 242 ARG A CA 1
ATOM 1838 C C . ARG A 1 242 ? -30.635 6.630 16.280 1.00 48.53 242 ARG A C 1
ATOM 1840 O O . ARG A 1 242 ? -31.545 6.382 17.064 1.00 48.53 242 ARG A O 1
ATOM 1847 N N . ARG A 1 243 ? -29.815 7.679 16.441 1.00 48.78 243 ARG A N 1
ATOM 1848 C CA . ARG A 1 243 ? -29.967 8.672 17.525 1.00 48.78 243 ARG A CA 1
ATOM 1849 C C . ARG A 1 243 ? -31.253 9.492 17.393 1.00 48.78 243 ARG A C 1
ATOM 1851 O O . ARG A 1 243 ? -31.942 9.684 18.387 1.00 48.78 243 ARG A O 1
ATOM 1858 N N . ALA A 1 244 ? -31.608 9.923 16.182 1.00 51.31 244 ALA A N 1
ATOM 1859 C CA . ALA A 1 244 ? -32.838 10.676 15.926 1.00 51.31 244 ALA A CA 1
ATOM 1860 C C . ALA A 1 244 ? -34.106 9.823 16.122 1.00 51.31 244 ALA A C 1
ATOM 1862 O O . ALA A 1 244 ? -35.094 10.307 16.672 1.00 51.31 244 ALA A O 1
ATOM 1863 N N . ARG A 1 245 ? -34.068 8.536 15.742 1.00 47.91 245 ARG A N 1
ATOM 1864 C CA . ARG A 1 245 ? -35.162 7.580 15.986 1.00 47.91 245 ARG A CA 1
ATOM 1865 C C . ARG A 1 245 ? -35.315 7.229 17.470 1.00 47.91 245 ARG A C 1
ATOM 1867 O O . ARG A 1 245 ? -36.431 7.031 17.925 1.00 47.91 245 ARG A O 1
ATOM 1874 N N . LYS A 1 246 ? -34.214 7.195 18.230 1.00 43.53 246 LYS A N 1
ATOM 1875 C CA . LYS A 1 246 ? -34.252 7.012 19.689 1.00 43.53 246 LYS A CA 1
ATOM 1876 C C . LYS A 1 246 ? -34.838 8.243 20.394 1.00 43.53 246 LYS A C 1
ATOM 1878 O O . LYS A 1 246 ? -35.774 8.100 21.161 1.00 43.53 246 LYS A O 1
ATOM 1883 N N . LYS A 1 247 ? -34.411 9.452 20.005 1.00 44.75 247 LYS A N 1
ATOM 1884 C CA . LYS A 1 247 ? -34.949 10.719 20.537 1.00 44.75 247 LYS A CA 1
ATOM 1885 C C . LYS A 1 247 ? -36.447 10.914 20.251 1.00 44.75 247 LYS A C 1
ATOM 1887 O O . LYS A 1 247 ? -37.155 11.452 21.085 1.00 44.75 247 LYS A O 1
ATOM 1892 N N . SER A 1 248 ? -36.935 10.474 19.090 1.00 49.91 248 SER A N 1
ATOM 1893 C CA . SER A 1 248 ? -38.370 10.535 18.754 1.00 49.91 248 SER A CA 1
ATOM 1894 C C . SER A 1 248 ? -39.208 9.453 19.441 1.00 49.91 248 SER A C 1
ATOM 1896 O O . SER A 1 248 ? -40.379 9.696 19.700 1.00 49.91 248 SER A O 1
ATOM 1898 N N . ALA A 1 249 ? -38.626 8.296 19.772 1.00 52.59 249 ALA A N 1
ATOM 1899 C CA . ALA A 1 249 ? -39.289 7.281 20.591 1.00 52.59 24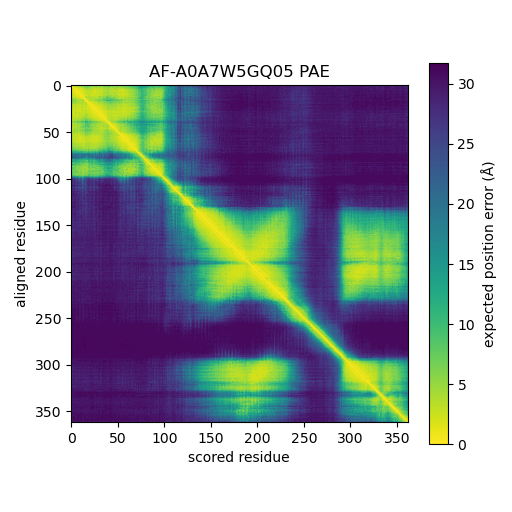9 ALA A CA 1
ATOM 1900 C C . ALA A 1 249 ? -39.389 7.710 22.066 1.00 52.59 249 ALA A C 1
ATOM 1902 O O . ALA A 1 249 ? -40.437 7.517 22.672 1.00 52.59 249 ALA A O 1
ATOM 1903 N N . ASP A 1 250 ? -38.352 8.362 22.603 1.00 50.69 250 ASP A N 1
ATOM 1904 C CA . ASP A 1 250 ? -38.362 8.908 23.967 1.00 50.69 250 ASP A CA 1
ATOM 1905 C C . ASP A 1 250 ? -39.376 10.070 24.090 1.00 50.69 250 ASP A C 1
ATOM 190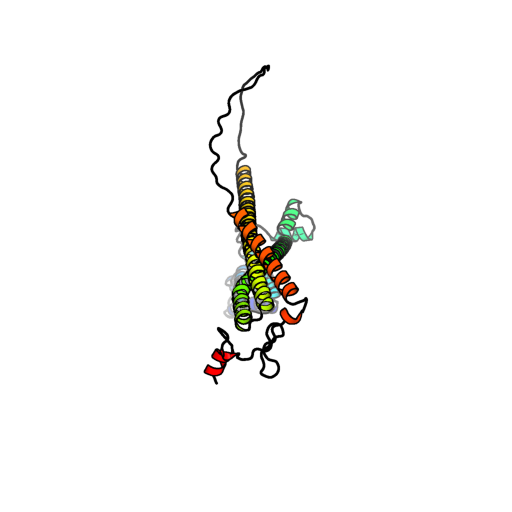7 O O . ASP A 1 250 ? -40.164 10.102 25.028 1.00 50.69 250 ASP A O 1
ATOM 1911 N N . CYS A 1 251 ? -39.474 10.961 23.088 1.00 51.28 251 CYS A N 1
ATOM 1912 C CA . CYS A 1 251 ? -40.501 12.018 23.060 1.00 51.28 251 CYS A CA 1
ATOM 1913 C C . CYS A 1 251 ? -41.939 11.507 22.836 1.00 51.28 251 CYS A C 1
ATOM 1915 O O . CYS A 1 251 ? -42.885 12.224 23.147 1.00 51.28 251 CYS A O 1
ATOM 1917 N N . ALA A 1 252 ? -42.125 10.309 22.271 1.00 49.22 252 ALA A N 1
ATOM 1918 C CA . ALA A 1 252 ? -43.448 9.711 22.074 1.00 49.22 252 ALA A CA 1
ATOM 1919 C C . ALA A 1 252 ? -43.953 8.956 23.318 1.00 49.22 252 ALA A C 1
ATOM 1921 O O . ALA A 1 252 ? -45.159 8.776 23.465 1.00 49.22 252 ALA A O 1
ATOM 1922 N N . ALA A 1 253 ? -43.055 8.536 24.216 1.00 45.91 253 ALA A N 1
ATOM 1923 C CA . ALA A 1 253 ? -43.415 7.895 25.482 1.00 45.91 253 ALA A CA 1
ATOM 1924 C C . ALA A 1 253 ? -43.878 8.904 26.554 1.00 45.91 253 ALA A C 1
ATOM 1926 O O . ALA A 1 253 ? -44.714 8.555 27.381 1.00 45.91 253 ALA A O 1
ATOM 1927 N N . ASP A 1 254 ? -43.412 10.157 26.490 1.00 44.50 254 ASP A N 1
ATOM 1928 C CA . ASP A 1 254 ? -43.824 11.246 27.397 1.00 44.50 254 ASP A CA 1
ATOM 1929 C C . ASP A 1 254 ? -45.141 11.946 26.983 1.00 44.50 254 ASP A C 1
ATOM 1931 O O . ASP A 1 254 ? -45.599 12.864 27.660 1.00 44.50 254 ASP A O 1
ATOM 1935 N N . GLY A 1 255 ? -45.764 11.540 25.869 1.00 46.31 255 GLY A N 1
ATOM 1936 C CA . GLY A 1 255 ? -46.861 12.277 25.224 1.00 46.31 255 GLY A CA 1
ATOM 1937 C C . GLY A 1 255 ? -48.212 11.562 25.135 1.00 46.31 255 GLY A C 1
ATOM 1938 O O . GLY A 1 255 ? -48.996 11.901 24.255 1.00 46.31 255 GLY A O 1
ATOM 1939 N N . CYS A 1 256 ? -48.499 10.564 25.975 1.00 38.47 256 CYS A N 1
ATOM 1940 C CA . CYS A 1 256 ? -49.818 9.915 26.012 1.00 38.47 25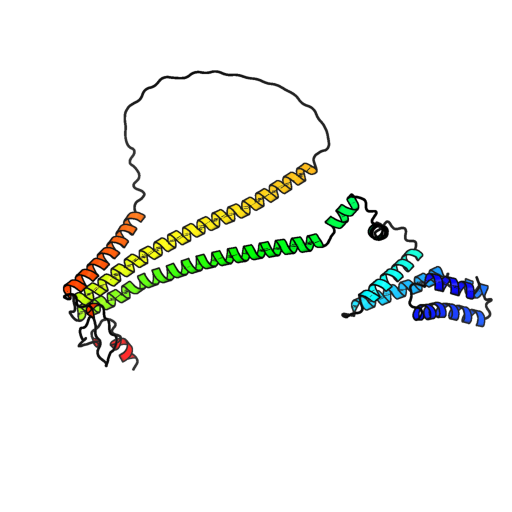6 CYS A CA 1
ATOM 1941 C C . CYS A 1 256 ? -50.518 10.138 27.356 1.00 38.47 256 CYS A C 1
ATOM 1943 O O . CYS A 1 256 ? -50.597 9.243 28.193 1.00 38.47 256 CYS A O 1
ATOM 1945 N N . ALA A 1 257 ? -51.068 11.339 27.514 1.00 36.81 257 ALA A N 1
ATOM 1946 C CA . ALA A 1 257 ? -52.268 11.566 28.301 1.00 36.81 257 ALA A CA 1
ATOM 1947 C C . ALA A 1 257 ? -53.183 12.533 27.529 1.00 36.81 257 ALA A C 1
ATOM 1949 O O . ALA A 1 257 ? -52.738 13.596 27.099 1.00 36.81 257 ALA A O 1
ATOM 1950 N N . ASP A 1 258 ? -54.443 12.118 27.416 1.00 32.44 258 ASP A N 1
ATOM 1951 C CA . ASP A 1 258 ? -55.654 12.890 27.112 1.00 32.44 258 ASP A CA 1
ATOM 1952 C C . ASP A 1 258 ? -56.238 12.979 25.681 1.00 32.44 258 ASP A C 1
ATOM 1954 O O . ASP A 1 258 ? -55.553 13.016 24.661 1.00 32.44 258 ASP A O 1
ATOM 1958 N N . GLU A 1 259 ? -57.575 12.929 25.688 1.00 35.78 259 GLU A N 1
ATOM 1959 C CA . GLU A 1 259 ? -58.600 12.656 24.666 1.00 35.78 259 GLU A CA 1
ATOM 1960 C C . GLU A 1 259 ? -58.791 13.817 23.650 1.00 35.78 259 GLU A C 1
ATOM 1962 O O . GLU A 1 259 ? -58.315 14.921 23.871 1.00 35.78 259 GLU A O 1
ATOM 1967 N N . GLY A 1 260 ? -59.488 13.745 22.505 1.00 31.73 260 GLY A N 1
ATOM 1968 C CA . GLY A 1 260 ? -60.328 12.738 21.864 1.00 31.73 260 GLY A CA 1
ATOM 1969 C C . GLY A 1 260 ? -61.011 13.292 20.583 1.00 31.73 260 GLY A C 1
ATOM 1970 O O . GLY A 1 260 ? -61.154 14.497 20.413 1.00 31.73 260 GLY A O 1
ATOM 1971 N N . VAL A 1 261 ? -61.475 12.356 19.736 1.00 38.62 261 VAL A N 1
ATOM 1972 C CA . VAL A 1 261 ? -62.706 12.370 18.889 1.00 38.62 261 VAL A CA 1
ATOM 1973 C C . VAL A 1 261 ? -62.773 13.237 17.587 1.00 38.62 261 VAL A C 1
ATOM 1975 O O . VAL A 1 261 ? -62.136 14.280 17.498 1.00 38.62 261 VAL A O 1
ATOM 1978 N N . PRO A 1 262 ? -63.504 12.779 16.525 1.00 53.72 262 PRO A N 1
ATOM 1979 C CA . PRO A 1 262 ? -63.134 12.958 15.109 1.00 53.72 262 PRO A CA 1
ATOM 1980 C C . PRO A 1 262 ? -64.212 13.592 14.184 1.00 53.72 262 PRO A C 1
ATOM 1982 O O . PRO A 1 262 ? -65.325 13.897 14.600 1.00 53.72 262 PRO A O 1
ATOM 1985 N N . GLY A 1 263 ? -63.898 13.671 12.879 1.00 28.94 263 GLY A N 1
ATOM 1986 C CA . GLY A 1 263 ? -64.826 13.853 11.741 1.00 28.94 263 GLY A CA 1
ATOM 1987 C C . GLY A 1 263 ? -64.151 14.629 10.591 1.00 28.94 263 GLY A C 1
ATOM 1988 O O . GLY A 1 263 ? -63.303 15.465 10.860 1.00 28.94 263 GLY A O 1
ATOM 1989 N N . THR A 1 264 ? -64.415 14.483 9.288 1.00 30.38 264 THR A N 1
ATOM 1990 C CA . THR A 1 264 ? -65.334 13.661 8.481 1.00 30.38 264 THR A CA 1
ATOM 1991 C C . THR A 1 264 ? -65.113 14.037 6.990 1.00 30.38 264 THR A C 1
ATOM 1993 O O . THR A 1 264 ? -64.790 15.191 6.734 1.00 30.38 264 THR A O 1
ATOM 1996 N N . PHE A 1 265 ? -65.409 13.116 6.051 1.00 28.55 265 PHE A N 1
ATOM 1997 C CA . PHE A 1 265 ? -65.763 13.304 4.611 1.00 28.55 265 PHE A CA 1
ATOM 1998 C C . PHE A 1 265 ? -64.739 13.946 3.632 1.00 28.55 265 PHE A C 1
ATOM 2000 O O . PHE A 1 265 ? -64.074 14.914 3.952 1.00 28.55 265 PHE A O 1
ATOM 2007 N N . GLY A 1 266 ? -64.580 13.514 2.370 1.00 27.47 266 GLY A N 1
ATOM 2008 C CA . GLY A 1 266 ? -65.226 12.471 1.563 1.00 27.47 266 GLY A CA 1
ATOM 2009 C C . GLY A 1 266 ? -64.736 12.510 0.091 1.00 27.47 266 GLY A C 1
ATOM 2010 O O . GLY A 1 266 ? -64.280 13.553 -0.357 1.00 27.47 266 GLY A O 1
ATOM 2011 N N . SER A 1 267 ? -64.837 11.353 -0.593 1.00 31.28 267 SER A N 1
ATOM 2012 C CA . SER A 1 267 ? -65.225 11.071 -2.006 1.00 31.28 267 SER A CA 1
ATOM 2013 C C . SER A 1 267 ? -64.726 11.934 -3.194 1.00 31.28 267 SER A C 1
ATOM 2015 O O . SER A 1 267 ? -64.632 13.142 -3.091 1.00 31.28 267 SER A O 1
ATOM 2017 N N . ALA A 1 268 ? -64.553 11.458 -4.438 1.00 30.58 268 ALA A N 1
ATOM 2018 C CA . ALA A 1 268 ? -64.556 10.146 -5.107 1.00 30.58 268 ALA A CA 1
ATOM 2019 C C . ALA A 1 268 ? -64.244 10.354 -6.622 1.00 30.58 268 ALA A C 1
ATOM 2021 O O . ALA A 1 268 ? -64.529 11.431 -7.130 1.00 30.58 268 ALA A O 1
ATOM 2022 N N . SER A 1 269 ? -63.830 9.275 -7.327 1.00 30.06 269 SER A N 1
ATOM 2023 C CA . SER A 1 269 ? -64.181 8.902 -8.731 1.00 30.06 269 SER A CA 1
ATOM 2024 C C . SER A 1 269 ? -63.696 9.776 -9.917 1.00 30.06 269 SER A C 1
ATOM 2026 O O . SER A 1 269 ? -63.681 10.988 -9.814 1.00 30.06 269 SER A O 1
ATOM 2028 N N . SER A 1 270 ? -63.455 9.312 -11.156 1.00 30.41 270 SER A N 1
ATOM 2029 C CA . SER A 1 270 ? -63.067 8.060 -11.855 1.00 30.41 270 SER A CA 1
ATOM 2030 C C . SER A 1 270 ? -63.160 8.340 -13.386 1.00 30.41 270 SER A C 1
ATOM 2032 O O . SER A 1 270 ? -63.783 9.327 -13.769 1.00 30.41 270 SER A O 1
ATOM 2034 N N . ALA A 1 271 ? -62.615 7.438 -14.227 1.00 32.00 271 ALA A N 1
ATOM 2035 C CA . ALA A 1 271 ? -62.752 7.309 -15.704 1.00 32.00 271 ALA A CA 1
ATOM 2036 C C . ALA A 1 271 ? -61.908 8.257 -16.599 1.00 32.00 271 ALA A C 1
ATOM 2038 O O . ALA A 1 271 ? -61.785 9.436 -16.312 1.00 32.00 271 ALA A O 1
ATOM 2039 N N . GLY A 1 272 ? -61.297 7.857 -17.725 1.00 26.38 272 GLY A N 1
ATOM 2040 C CA . GLY A 1 272 ? -61.203 6.594 -18.474 1.00 26.38 272 GLY A CA 1
ATOM 2041 C C . GLY A 1 272 ? -60.736 6.882 -19.925 1.00 26.38 272 GLY A C 1
ATOM 2042 O O . GLY A 1 272 ? -61.059 7.939 -20.450 1.00 26.38 272 GLY A O 1
ATOM 2043 N N . GLY A 1 273 ? -60.014 5.950 -20.574 1.00 28.70 273 GLY A N 1
ATOM 2044 C CA . GLY A 1 273 ? -59.997 5.777 -22.048 1.00 28.70 273 GLY A CA 1
ATOM 2045 C C . GLY A 1 273 ? -58.927 6.485 -22.917 1.00 28.70 273 GLY A C 1
ATOM 2046 O O . GLY A 1 273 ? -58.983 7.684 -23.144 1.00 28.70 273 GLY A O 1
ATOM 2047 N N . GLN A 1 274 ? -58.012 5.684 -23.480 1.00 29.44 274 GLN A N 1
ATOM 2048 C CA . GLN A 1 274 ? -57.094 5.909 -24.633 1.00 29.44 274 GLN A CA 1
ATOM 2049 C C . GLN A 1 274 ? -57.851 5.751 -25.992 1.00 29.44 274 GLN A C 1
ATOM 2051 O O . GLN A 1 274 ? -59.055 5.497 -25.922 1.00 29.44 274 GLN A O 1
ATOM 2056 N N . PRO A 1 275 ? -57.236 5.659 -27.211 1.00 54.16 275 PRO A N 1
ATOM 2057 C CA . PRO A 1 275 ? -55.924 6.085 -27.773 1.00 54.16 275 PRO A CA 1
ATOM 2058 C C . PRO A 1 275 ? -56.031 6.727 -29.201 1.00 54.16 275 PRO A C 1
ATOM 2060 O O . PRO A 1 275 ? -57.086 6.649 -29.809 1.00 54.16 275 PRO A O 1
ATOM 2063 N N . THR A 1 276 ? -54.937 7.252 -29.796 1.00 29.52 276 THR A N 1
ATOM 2064 C CA . THR A 1 276 ? -54.596 7.104 -31.250 1.00 29.52 276 THR A CA 1
ATOM 2065 C C . THR A 1 276 ? -53.201 7.658 -31.595 1.00 29.52 276 THR A C 1
ATOM 2067 O O . THR A 1 276 ? -52.701 8.563 -30.937 1.00 29.52 276 THR A O 1
ATOM 2070 N N . ALA A 1 277 ? -52.579 7.058 -32.616 1.00 30.98 277 ALA A N 1
ATOM 2071 C CA . ALA A 1 277 ? -51.170 7.121 -33.018 1.00 30.98 277 ALA A CA 1
ATOM 2072 C C . ALA A 1 277 ? -50.827 8.178 -34.096 1.00 30.98 277 ALA A C 1
ATOM 2074 O O . ALA A 1 277 ? -51.721 8.599 -34.820 1.00 30.98 277 ALA A O 1
ATOM 2075 N N . ALA A 1 278 ? -49.526 8.497 -34.246 1.00 28.69 278 ALA A N 1
ATOM 2076 C CA . ALA A 1 278 ? -48.735 8.547 -35.502 1.00 28.69 278 ALA A CA 1
ATOM 2077 C C . ALA A 1 278 ? -47.604 9.614 -35.492 1.00 28.69 278 ALA A C 1
ATOM 2079 O O . ALA A 1 278 ? -47.789 10.755 -35.089 1.00 28.69 278 ALA A O 1
ATOM 2080 N N . VAL A 1 279 ? -46.428 9.176 -35.950 1.00 34.53 279 VAL A N 1
ATOM 2081 C CA . VAL A 1 279 ? -45.115 9.834 -36.215 1.00 34.53 279 VAL A CA 1
ATOM 2082 C C . VAL A 1 279 ? -45.031 10.132 -37.747 1.00 34.53 279 VAL A C 1
ATOM 2084 O O . VAL A 1 279 ? -45.915 9.587 -38.417 1.00 34.53 279 VAL A O 1
ATOM 2087 N N . PRO A 1 280 ? -44.049 10.834 -38.397 1.00 54.53 280 PRO A N 1
ATOM 2088 C CA . PRO A 1 280 ? -42.840 11.618 -38.003 1.00 54.53 280 PRO A CA 1
ATOM 2089 C C . PRO A 1 280 ? -42.740 13.036 -38.652 1.00 54.53 280 PRO A C 1
ATOM 2091 O O . PRO A 1 280 ? -43.544 13.371 -39.507 1.00 54.53 280 PRO A O 1
ATOM 2094 N N . ASP A 1 281 ? -41.725 13.852 -38.301 1.00 27.94 281 ASP A N 1
ATOM 2095 C CA . ASP A 1 281 ? -40.732 14.391 -39.270 1.00 27.94 281 ASP A CA 1
ATOM 2096 C C . ASP A 1 281 ? -39.725 15.391 -38.664 1.00 27.94 281 ASP A C 1
ATOM 2098 O O . ASP A 1 281 ? -40.044 16.175 -37.773 1.00 27.94 281 ASP A O 1
ATOM 2102 N N . GLY A 1 282 ? -38.510 15.394 -39.232 1.00 29.78 282 GLY A N 1
ATOM 2103 C CA . GLY A 1 282 ? -37.675 16.599 -39.337 1.00 29.78 282 GLY A CA 1
ATOM 2104 C C . GLY A 1 282 ? -36.544 16.775 -38.322 1.00 29.78 282 GLY A C 1
ATOM 2105 O O . GLY A 1 282 ? -36.605 17.639 -37.453 1.00 29.78 282 GLY A O 1
ATOM 2106 N N . GLY A 1 283 ? -35.465 16.005 -38.473 1.00 29.03 283 GLY A N 1
ATOM 2107 C CA . GLY A 1 283 ? -34.224 16.190 -37.722 1.00 29.03 283 GLY A CA 1
ATOM 2108 C C . GLY A 1 283 ? -33.414 17.419 -38.155 1.00 29.03 283 GLY A C 1
ATOM 2109 O O . GLY A 1 283 ? -33.065 17.572 -39.323 1.00 29.03 283 GLY A O 1
ATOM 2110 N N . VAL A 1 284 ? -33.016 18.227 -37.172 1.00 34.88 284 VAL A N 1
ATOM 2111 C CA . VAL A 1 284 ? -31.818 19.077 -37.216 1.00 34.88 284 VAL A CA 1
ATOM 2112 C C . VAL A 1 284 ? -30.961 18.668 -36.013 1.00 34.88 284 VAL A C 1
ATOM 2114 O O . VAL A 1 284 ? -31.452 18.753 -34.886 1.00 34.88 284 VAL A O 1
ATOM 2117 N N . PRO A 1 285 ? -29.717 18.185 -36.186 1.00 39.97 285 PRO A N 1
ATOM 2118 C CA . PRO A 1 285 ? -28.881 17.842 -35.045 1.00 39.97 285 PRO A CA 1
ATOM 2119 C C . PRO A 1 285 ? -28.280 19.120 -34.437 1.00 39.97 285 PRO A C 1
ATOM 2121 O O . PRO A 1 285 ? -27.628 19.883 -35.154 1.00 39.97 285 PRO A O 1
ATOM 2124 N N . PRO A 1 286 ? -28.416 19.370 -33.122 1.00 38.41 286 PRO A N 1
ATOM 2125 C CA . PRO A 1 286 ? -27.554 20.327 -32.457 1.00 38.41 286 PRO A CA 1
ATOM 2126 C C . PRO A 1 286 ? -26.151 19.725 -32.335 1.00 38.41 286 PRO A C 1
ATOM 2128 O O . PRO A 1 286 ? -25.960 18.609 -31.850 1.00 38.41 286 PRO A O 1
ATOM 2131 N N . VAL A 1 287 ? -25.182 20.501 -32.814 1.00 38.84 287 VAL A N 1
ATOM 2132 C CA . VAL A 1 287 ? -23.734 20.313 -32.709 1.00 38.84 287 VAL A CA 1
ATOM 2133 C C . VAL A 1 287 ? -23.369 19.772 -31.325 1.00 38.84 287 VAL A C 1
ATOM 2135 O O . VAL A 1 287 ? -23.401 20.486 -30.322 1.00 38.84 287 VAL A O 1
ATOM 2138 N N . ALA A 1 288 ? -23.039 18.481 -31.277 1.00 35.53 288 ALA A N 1
ATOM 2139 C CA . ALA A 1 288 ? -22.554 17.822 -30.081 1.00 35.53 288 ALA A CA 1
ATOM 2140 C C . ALA A 1 288 ? -21.199 18.425 -29.700 1.00 35.53 288 ALA A C 1
ATOM 2142 O O . ALA A 1 288 ? -20.216 18.319 -30.435 1.00 35.53 288 ALA A O 1
ATOM 2143 N N . ALA A 1 289 ? -21.171 19.061 -28.533 1.00 36.25 289 ALA A N 1
ATOM 2144 C CA . ALA A 1 289 ? -19.974 19.545 -27.877 1.00 36.25 289 ALA A CA 1
ATOM 2145 C C . ALA A 1 289 ? -18.908 18.436 -27.826 1.00 36.25 289 ALA A C 1
ATOM 2147 O O . ALA A 1 289 ? -19.064 17.412 -27.154 1.00 36.25 289 ALA A O 1
ATOM 2148 N N . ALA A 1 290 ? -17.813 18.658 -28.550 1.00 40.38 290 ALA A N 1
ATOM 2149 C CA . ALA A 1 290 ? -16.601 17.860 -28.506 1.00 40.38 290 ALA A CA 1
ATOM 2150 C C . ALA A 1 290 ? -15.984 17.954 -27.103 1.00 40.38 290 ALA A C 1
ATOM 2152 O O . ALA A 1 290 ? -15.212 18.855 -26.791 1.00 40.38 290 ALA A O 1
ATOM 2153 N N . GLY A 1 291 ? -16.361 17.026 -26.231 1.00 49.53 291 GLY A N 1
ATOM 2154 C CA . GLY A 1 291 ? -15.939 17.036 -24.838 1.00 49.53 291 GLY A CA 1
ATOM 2155 C C . GLY A 1 291 ? -15.837 15.635 -24.266 1.00 49.53 291 GLY A C 1
ATOM 2156 O O . GLY A 1 291 ? -16.569 15.322 -23.337 1.00 49.53 291 GLY A O 1
ATOM 2157 N N . ARG A 1 292 ? -14.964 14.780 -24.825 1.00 50.41 292 ARG A N 1
ATOM 2158 C CA . ARG A 1 292 ? -14.395 13.580 -24.163 1.00 50.41 292 ARG A CA 1
ATOM 2159 C C . ARG A 1 292 ? -13.451 12.823 -25.109 1.00 50.41 292 ARG A C 1
ATOM 2161 O O . ARG A 1 292 ? -13.888 11.975 -25.873 1.00 50.41 292 ARG A O 1
ATOM 2168 N N . SER A 1 293 ? -12.140 13.069 -25.035 1.00 51.97 293 SER A N 1
ATOM 2169 C CA . SER A 1 293 ? -11.156 12.141 -25.640 1.00 51.97 293 SER A CA 1
ATOM 2170 C C . SER A 1 293 ? -9.766 12.116 -24.990 1.00 51.97 293 SER A C 1
ATOM 2172 O O . SER A 1 293 ? -9.002 11.188 -25.265 1.00 51.97 293 SER A O 1
ATOM 2174 N N . GLY A 1 294 ? -9.438 13.038 -24.074 1.00 56.91 294 GLY A N 1
ATOM 2175 C CA . GLY A 1 294 ? -8.082 13.151 -23.508 1.00 56.91 294 GLY A CA 1
ATOM 2176 C C . GLY A 1 294 ? -7.553 11.874 -22.835 1.00 56.91 294 GLY A C 1
ATOM 2177 O O . GLY A 1 294 ? -6.386 11.529 -22.990 1.00 56.91 294 GLY A O 1
ATOM 2178 N N . GLY A 1 295 ? -8.419 11.107 -22.159 1.00 63.09 295 GLY A N 1
ATOM 2179 C CA . GLY A 1 295 ? -8.025 9.838 -21.531 1.00 63.09 295 GLY A CA 1
ATOM 2180 C C . GLY A 1 295 ? -7.703 8.718 -22.529 1.00 63.09 295 GLY A C 1
ATOM 2181 O O . GLY A 1 295 ? -6.799 7.925 -22.285 1.00 63.09 295 GLY A O 1
ATOM 2182 N N . SER A 1 296 ? -8.408 8.676 -23.664 1.00 72.00 296 SER A N 1
ATOM 2183 C CA . SER A 1 296 ? -8.191 7.667 -24.711 1.00 72.00 296 SER A CA 1
ATOM 2184 C C . SER A 1 296 ? -6.927 7.940 -25.526 1.00 72.00 296 SER A C 1
ATOM 2186 O O . SER A 1 296 ? -6.226 7.006 -25.906 1.00 72.00 296 SER A O 1
ATOM 2188 N N . LEU A 1 297 ? -6.600 9.218 -25.742 1.00 78.88 297 LEU A N 1
ATOM 2189 C CA . LEU A 1 297 ? -5.393 9.638 -26.450 1.00 78.88 297 LEU A CA 1
ATOM 2190 C C . LEU A 1 297 ? -4.137 9.330 -25.637 1.00 78.88 297 LEU A C 1
ATOM 2192 O O . LEU A 1 297 ? -3.186 8.781 -26.178 1.00 78.88 297 LEU A O 1
ATOM 2196 N N . PHE A 1 298 ? -4.165 9.597 -24.331 1.00 78.44 298 PHE A N 1
ATOM 2197 C CA . PHE A 1 298 ? -3.062 9.259 -23.433 1.00 78.44 298 PHE A CA 1
ATOM 2198 C C . PHE A 1 298 ? -2.803 7.747 -23.373 1.00 78.44 298 PHE A C 1
ATOM 2200 O O . PHE A 1 298 ? -1.666 7.306 -23.491 1.00 78.44 298 PHE A O 1
ATOM 2207 N N . PHE A 1 299 ? -3.861 6.940 -23.250 1.00 79.44 299 PHE A N 1
ATOM 2208 C CA . PHE A 1 299 ? -3.742 5.481 -23.216 1.00 79.44 299 PHE A CA 1
ATOM 2209 C C . PHE A 1 299 ? -3.167 4.923 -24.521 1.00 79.44 299 PHE A C 1
ATOM 2211 O O . PHE A 1 299 ? -2.288 4.065 -24.497 1.00 79.44 299 PHE A O 1
ATOM 2218 N N . ARG A 1 300 ? -3.623 5.461 -25.658 1.00 87.00 300 ARG A N 1
ATOM 2219 C CA . ARG A 1 300 ? -3.062 5.142 -26.972 1.00 87.00 300 ARG A CA 1
ATOM 2220 C C . ARG A 1 300 ? -1.602 5.568 -27.069 1.00 87.00 300 ARG A C 1
ATOM 2222 O O . ARG A 1 300 ? -0.808 4.789 -27.565 1.00 87.00 300 ARG A O 1
ATOM 2229 N N . ALA A 1 301 ? -1.233 6.740 -26.555 1.00 86.06 301 ALA A N 1
ATOM 2230 C CA . ALA A 1 301 ? 0.151 7.206 -26.554 1.00 86.06 301 ALA A CA 1
ATOM 2231 C C . ALA A 1 301 ? 1.073 6.298 -25.719 1.00 86.06 301 ALA A C 1
ATOM 2233 O O . ALA A 1 301 ? 2.102 5.869 -26.227 1.00 86.06 301 ALA A O 1
ATOM 2234 N N . CYS A 1 302 ? 0.693 5.928 -24.488 1.00 86.06 302 CYS A N 1
ATOM 2235 C CA . CYS A 1 302 ? 1.474 4.991 -23.666 1.00 86.06 302 CYS A CA 1
ATOM 2236 C C . CYS A 1 302 ? 1.604 3.612 -24.323 1.00 86.06 302 CYS A C 1
ATOM 2238 O O . CYS A 1 302 ? 2.684 3.027 -24.323 1.00 86.06 302 CYS A O 1
ATOM 2240 N N . LEU A 1 303 ? 0.518 3.102 -24.909 1.00 88.88 303 LEU A N 1
ATOM 2241 C CA . LEU A 1 303 ? 0.523 1.817 -25.605 1.00 88.88 303 LEU A CA 1
ATOM 2242 C C . LEU A 1 303 ? 1.400 1.867 -26.863 1.00 88.88 303 LEU A C 1
ATOM 2244 O O . LEU A 1 303 ? 2.163 0.940 -27.114 1.00 88.88 303 LEU A O 1
ATOM 2248 N N . VAL A 1 304 ? 1.350 2.967 -27.617 1.00 91.12 304 VAL A N 1
ATOM 2249 C CA . VAL A 1 304 ? 2.245 3.206 -28.756 1.00 91.12 304 VAL A CA 1
ATOM 2250 C C . VAL A 1 304 ? 3.701 3.256 -28.298 1.00 91.12 304 VAL A C 1
ATOM 2252 O O . VAL A 1 304 ? 4.534 2.646 -28.953 1.00 91.12 304 VAL A O 1
ATOM 2255 N N . LEU A 1 305 ? 4.018 3.903 -27.171 1.00 89.62 305 LEU A N 1
ATOM 2256 C CA . LEU A 1 305 ? 5.380 3.935 -26.621 1.00 89.62 305 LEU A CA 1
ATOM 2257 C C . LEU A 1 305 ? 5.871 2.548 -26.185 1.00 89.62 305 LEU A C 1
ATOM 2259 O O . LEU A 1 305 ? 7.011 2.195 -26.472 1.00 89.62 305 LEU A O 1
ATOM 2263 N N . LEU A 1 306 ? 5.013 1.740 -25.555 1.00 90.44 306 LEU A N 1
ATOM 2264 C CA . LEU A 1 306 ? 5.325 0.353 -25.191 1.00 90.44 306 LEU A CA 1
ATOM 2265 C C . LEU A 1 306 ? 5.603 -0.510 -26.425 1.00 90.44 306 LEU A C 1
ATOM 2267 O O . LEU A 1 306 ? 6.610 -1.216 -26.470 1.00 90.44 306 LEU A O 1
ATOM 2271 N N . LEU A 1 307 ? 4.732 -0.436 -27.436 1.00 91.94 307 LEU A N 1
ATOM 2272 C CA . LEU A 1 307 ? 4.906 -1.181 -28.681 1.00 91.94 307 LEU A CA 1
ATOM 2273 C C . LEU A 1 307 ? 6.131 -0.699 -29.458 1.00 91.94 307 LEU A C 1
ATOM 2275 O O . LEU A 1 307 ? 6.903 -1.523 -29.934 1.00 91.94 307 LEU A O 1
ATOM 2279 N N . ALA A 1 308 ? 6.349 0.614 -29.545 1.00 92.56 308 ALA A N 1
ATOM 2280 C CA . ALA A 1 308 ? 7.537 1.185 -30.168 1.00 92.56 308 ALA A CA 1
ATOM 2281 C C . ALA A 1 308 ? 8.812 0.735 -29.443 1.00 92.56 308 ALA A C 1
ATOM 2283 O O . ALA A 1 308 ? 9.771 0.335 -30.094 1.00 92.56 308 ALA A O 1
ATOM 2284 N N . GLY A 1 309 ? 8.802 0.719 -28.106 1.00 89.69 309 GLY A N 1
ATOM 2285 C CA . GLY A 1 309 ? 9.904 0.204 -27.299 1.00 89.69 309 GLY A CA 1
ATOM 2286 C C . GLY A 1 309 ? 10.199 -1.268 -27.589 1.00 89.69 309 GLY A C 1
ATOM 2287 O O . GLY A 1 309 ? 11.340 -1.619 -27.880 1.00 89.69 309 GLY A O 1
ATOM 2288 N N . LEU A 1 310 ? 9.166 -2.116 -27.604 1.00 93.44 310 LEU A N 1
ATOM 2289 C CA . LEU A 1 310 ? 9.293 -3.539 -27.932 1.00 93.44 310 LEU A CA 1
ATOM 2290 C C . LEU A 1 310 ? 9.835 -3.759 -29.353 1.00 93.44 310 LEU A C 1
ATOM 2292 O O . LEU A 1 310 ? 10.720 -4.590 -29.553 1.00 93.44 310 LEU A O 1
ATOM 2296 N N . VAL A 1 311 ? 9.336 -2.999 -30.331 1.00 93.69 311 VAL A N 1
ATOM 2297 C CA . VAL A 1 311 ? 9.806 -3.052 -31.722 1.00 93.69 311 VAL A CA 1
ATOM 2298 C C . VAL A 1 311 ? 11.271 -2.628 -31.818 1.00 93.69 311 VAL A C 1
ATOM 2300 O O . VAL A 1 311 ? 12.036 -3.301 -32.501 1.00 93.69 311 VAL A O 1
ATOM 2303 N N . CYS A 1 312 ? 11.693 -1.581 -31.105 1.00 90.56 312 CYS A N 1
ATOM 2304 C CA . CYS A 1 312 ? 13.096 -1.163 -31.051 1.00 90.56 312 CYS A CA 1
ATOM 2305 C C . CYS A 1 312 ? 14.003 -2.244 -30.443 1.00 90.56 312 CYS A C 1
ATOM 2307 O O . CYS A 1 312 ? 15.079 -2.504 -30.980 1.00 90.56 312 CYS A O 1
ATOM 2309 N N . VAL A 1 313 ? 13.562 -2.917 -29.372 1.00 91.12 313 VAL A N 1
ATOM 2310 C CA . VAL A 1 313 ? 14.308 -4.039 -28.777 1.00 91.12 313 VAL A CA 1
ATOM 2311 C C . VAL A 1 313 ? 14.440 -5.196 -29.769 1.00 91.12 313 VAL A C 1
ATOM 2313 O O . VAL A 1 313 ? 15.545 -5.699 -29.976 1.00 91.12 313 VAL A O 1
ATOM 2316 N N . LEU A 1 314 ? 13.344 -5.594 -30.424 1.00 91.19 314 LEU A N 1
ATOM 2317 C CA . LEU A 1 314 ? 13.375 -6.652 -31.438 1.00 91.19 314 LEU A CA 1
ATOM 2318 C C . LEU A 1 314 ? 14.268 -6.275 -32.624 1.00 91.19 314 LEU A C 1
ATOM 2320 O O . LEU A 1 314 ? 15.058 -7.098 -33.078 1.00 91.19 314 LEU A O 1
ATOM 2324 N N . ALA A 1 315 ? 14.173 -5.039 -33.112 1.00 90.75 315 ALA A N 1
ATOM 2325 C CA . ALA A 1 315 ? 14.985 -4.550 -34.218 1.00 90.75 315 ALA A CA 1
ATOM 2326 C C . ALA A 1 315 ? 16.479 -4.536 -33.862 1.00 90.75 315 ALA A C 1
ATOM 2328 O O . ALA A 1 315 ? 17.297 -4.973 -34.669 1.00 90.75 315 ALA A O 1
ATOM 2329 N N . GLY A 1 316 ? 16.839 -4.109 -32.647 1.00 86.81 316 GLY A N 1
ATOM 2330 C CA . GLY A 1 316 ? 18.216 -4.171 -32.157 1.00 86.81 316 GLY A CA 1
ATOM 2331 C C . GLY A 1 316 ? 18.737 -5.606 -32.034 1.00 86.81 316 GLY A C 1
ATOM 2332 O O . GLY A 1 316 ? 19.853 -5.891 -32.465 1.00 86.81 316 GLY A O 1
ATOM 2333 N N . PHE A 1 317 ? 17.910 -6.532 -31.541 1.00 89.94 317 PHE A N 1
ATOM 2334 C CA . PHE A 1 317 ? 18.266 -7.950 -31.435 1.00 89.94 317 PHE A CA 1
ATOM 2335 C C . PHE A 1 317 ? 18.467 -8.620 -32.803 1.00 89.94 317 PHE A C 1
ATOM 2337 O O . PHE A 1 317 ? 19.463 -9.312 -33.022 1.00 89.94 317 PHE A O 1
ATOM 2344 N N . ILE A 1 318 ? 17.565 -8.365 -33.756 1.00 91.69 318 ILE A N 1
ATOM 2345 C CA . ILE A 1 318 ? 17.670 -8.879 -35.130 1.00 91.69 318 ILE A CA 1
ATOM 2346 C C . ILE A 1 318 ? 18.886 -8.267 -35.836 1.00 91.69 318 ILE A C 1
ATOM 2348 O O . ILE A 1 318 ? 19.653 -8.987 -36.472 1.00 91.69 318 ILE A O 1
ATOM 2352 N N . SER A 1 319 ? 19.114 -6.958 -35.680 1.00 88.31 319 SER A N 1
ATOM 2353 C CA . SER A 1 319 ? 20.273 -6.262 -36.257 1.00 88.31 319 SER A CA 1
ATOM 2354 C C . SER A 1 319 ? 21.608 -6.749 -35.691 1.00 88.31 319 SER A C 1
ATOM 2356 O O . SER A 1 319 ? 22.642 -6.534 -36.319 1.00 88.31 319 SER A O 1
ATOM 2358 N N . SER A 1 320 ? 21.598 -7.395 -34.525 1.00 84.56 320 SER A N 1
ATOM 2359 C CA . SER A 1 320 ? 22.778 -8.026 -33.941 1.00 84.56 320 SER A CA 1
ATOM 2360 C C . SER A 1 320 ? 23.052 -9.437 -34.472 1.00 84.56 320 SER A C 1
ATOM 2362 O O . SER A 1 320 ? 23.995 -10.082 -34.016 1.00 84.56 320 SER A O 1
ATOM 2364 N N . GLY A 1 321 ? 22.216 -9.965 -35.370 1.00 87.56 321 GLY A N 1
ATOM 2365 C CA . GLY A 1 321 ? 22.317 -11.358 -35.803 1.00 87.56 321 GLY A CA 1
ATOM 2366 C C . GLY A 1 321 ? 21.954 -12.352 -34.697 1.00 87.56 321 GLY A C 1
ATOM 2367 O O . GLY A 1 321 ? 22.536 -13.431 -34.644 1.00 87.56 321 GLY A O 1
ATOM 2368 N N . PHE A 1 322 ? 21.003 -11.992 -33.822 1.00 88.44 322 PHE A N 1
ATOM 2369 C CA . PHE A 1 322 ? 20.560 -12.800 -32.677 1.00 88.44 322 PHE A CA 1
ATOM 2370 C C . PHE A 1 322 ? 21.623 -13.003 -31.581 1.00 88.44 322 PHE A C 1
ATOM 2372 O O . PHE A 1 322 ? 21.517 -13.933 -30.779 1.00 88.44 322 PHE A O 1
ATOM 2379 N N . ASP A 1 323 ? 22.626 -12.121 -31.500 1.00 85.88 323 ASP A N 1
ATOM 2380 C CA . ASP A 1 323 ? 23.585 -12.147 -30.395 1.00 85.88 323 ASP A CA 1
ATOM 2381 C C . ASP A 1 323 ? 22.954 -11.585 -29.110 1.00 85.88 323 ASP A C 1
ATOM 2383 O O . ASP A 1 323 ? 22.572 -10.416 -29.008 1.00 85.88 323 ASP A O 1
ATOM 2387 N N . TRP A 1 324 ? 22.847 -12.439 -28.095 1.00 84.56 324 TRP A N 1
ATOM 2388 C CA . TRP A 1 324 ? 22.291 -12.088 -26.791 1.00 84.56 324 TRP A CA 1
ATOM 2389 C C . TRP A 1 324 ? 23.209 -11.146 -25.993 1.00 84.56 324 TRP A C 1
ATOM 2391 O O . TRP A 1 324 ? 22.755 -10.491 -25.054 1.00 84.56 324 TRP A O 1
ATOM 2401 N N . ARG A 1 325 ? 24.491 -11.023 -26.371 1.00 81.94 325 ARG A N 1
ATOM 2402 C CA . ARG A 1 325 ? 25.460 -10.128 -25.713 1.00 81.94 325 ARG A CA 1
ATOM 2403 C C . ARG A 1 325 ? 25.084 -8.654 -25.817 1.00 81.94 325 ARG A C 1
ATOM 2405 O O . ARG A 1 325 ? 25.515 -7.867 -24.979 1.00 81.94 325 ARG A O 1
ATOM 2412 N N . VAL A 1 326 ? 24.236 -8.285 -26.777 1.00 81.94 326 VAL A N 1
ATOM 2413 C CA . VAL A 1 326 ? 23.699 -6.923 -26.915 1.00 81.94 326 VAL A CA 1
ATOM 2414 C C . VAL A 1 326 ? 22.844 -6.501 -25.719 1.00 81.94 326 VAL A C 1
ATOM 2416 O O . VAL A 1 326 ? 22.694 -5.312 -25.464 1.00 81.94 326 VAL A O 1
ATOM 2419 N N . PHE A 1 327 ? 22.349 -7.445 -24.921 1.00 82.50 327 PHE A N 1
ATOM 2420 C CA . PHE A 1 327 ? 21.636 -7.139 -23.679 1.00 82.50 327 PHE A CA 1
ATOM 2421 C C . PHE A 1 327 ? 22.557 -6.948 -22.472 1.00 82.50 327 PHE A C 1
ATOM 2423 O O . PHE A 1 327 ? 22.103 -6.512 -21.416 1.00 82.50 327 PHE A O 1
ATOM 2430 N N . LEU A 1 328 ? 23.843 -7.280 -22.597 1.00 80.25 328 LEU A N 1
ATOM 2431 C CA . LEU A 1 328 ? 24.776 -7.212 -21.486 1.00 80.25 328 LEU A CA 1
ATOM 2432 C C . LEU A 1 328 ? 25.469 -5.853 -21.409 1.00 80.25 328 LEU A C 1
ATOM 2434 O O . LEU A 1 328 ? 26.131 -5.395 -22.343 1.00 80.25 328 LEU A O 1
ATOM 2438 N N . THR A 1 329 ? 25.398 -5.267 -20.221 1.00 71.69 329 THR A N 1
ATOM 2439 C CA . THR A 1 329 ? 26.242 -4.154 -19.791 1.00 71.69 329 THR A CA 1
ATOM 2440 C C . THR A 1 329 ? 27.145 -4.664 -18.677 1.00 71.69 329 THR A C 1
ATOM 2442 O O . THR A 1 329 ? 26.695 -4.812 -17.541 1.00 71.69 329 THR A O 1
ATOM 2445 N N . SER A 1 330 ? 28.403 -4.983 -18.988 1.00 66.75 330 SER A N 1
ATOM 2446 C CA . SER A 1 330 ? 29.373 -5.352 -17.953 1.00 66.75 330 SER A CA 1
ATOM 2447 C C . SER A 1 330 ? 30.137 -4.104 -17.540 1.00 66.75 330 SER A C 1
ATOM 2449 O O . SER A 1 330 ? 30.972 -3.571 -18.280 1.00 66.75 330 SER A O 1
ATOM 2451 N N . VAL A 1 331 ? 29.821 -3.623 -16.344 1.00 58.03 331 VAL A N 1
ATOM 2452 C CA . VAL A 1 331 ? 30.558 -2.548 -15.694 1.00 58.03 331 VAL A CA 1
ATOM 2453 C C . VAL A 1 331 ? 31.717 -3.212 -14.953 1.00 58.03 331 VAL A C 1
ATOM 2455 O O . VAL A 1 331 ? 31.525 -3.780 -13.887 1.00 58.03 331 VAL A O 1
ATOM 2458 N N . TYR A 1 332 ? 32.909 -3.138 -15.549 1.00 59.22 332 TYR A N 1
ATOM 2459 C CA . TYR A 1 332 ? 34.198 -3.533 -14.968 1.00 59.22 332 TYR A CA 1
ATOM 2460 C C . TYR A 1 332 ? 34.427 -5.030 -14.738 1.00 59.22 332 TYR A C 1
ATOM 2462 O O . TYR A 1 332 ? 34.316 -5.556 -13.634 1.00 59.22 332 TYR A O 1
ATOM 2470 N N . THR A 1 333 ? 34.953 -5.677 -15.772 1.00 52.97 333 THR A N 1
ATOM 2471 C CA . THR A 1 333 ? 35.791 -6.870 -15.619 1.00 52.97 333 THR A CA 1
ATOM 2472 C C . THR A 1 333 ? 37.199 -6.503 -16.090 1.00 52.97 333 THR A C 1
ATOM 2474 O O . THR A 1 333 ? 37.383 -6.148 -17.252 1.00 52.97 333 THR A O 1
ATOM 2477 N N . GLU A 1 334 ? 38.177 -6.531 -15.178 1.00 60.66 334 GLU A N 1
ATOM 2478 C CA . GLU A 1 334 ? 39.620 -6.397 -15.481 1.00 60.66 334 GLU A CA 1
ATOM 2479 C C . GLU A 1 334 ? 40.084 -5.028 -16.034 1.00 60.66 334 GLU A C 1
ATOM 2481 O O . GLU A 1 334 ? 41.024 -4.947 -16.821 1.00 60.66 334 GLU A O 1
ATOM 2486 N N . GLY A 1 335 ? 39.439 -3.923 -15.638 1.00 65.38 335 GLY A N 1
ATOM 2487 C CA . GLY A 1 335 ? 39.827 -2.567 -16.075 1.00 65.38 335 GLY A CA 1
ATOM 2488 C C . GLY A 1 335 ? 39.396 -2.212 -17.504 1.00 65.38 335 GLY A C 1
ATOM 2489 O O . GLY A 1 335 ? 39.772 -1.162 -18.021 1.00 65.38 335 GLY A O 1
ATOM 2490 N N . LYS A 1 336 ? 38.584 -3.069 -18.133 1.00 66.25 336 LYS A N 1
ATOM 2491 C CA . LYS A 1 336 ? 37.967 -2.849 -19.443 1.00 66.25 336 LYS A CA 1
ATOM 2492 C C . LYS A 1 336 ? 36.448 -2.787 -19.288 1.00 66.25 336 LYS A C 1
ATOM 2494 O O . LYS A 1 336 ? 35.847 -3.595 -18.578 1.00 66.25 336 LYS A O 1
ATOM 2499 N N . MET A 1 337 ? 35.826 -1.815 -19.949 1.00 71.56 337 MET A N 1
ATOM 2500 C CA . MET A 1 337 ? 34.371 -1.659 -19.984 1.00 71.56 337 MET A CA 1
ATOM 2501 C C . MET A 1 337 ? 33.821 -2.351 -21.234 1.00 71.56 337 MET A C 1
ATOM 2503 O O . MET A 1 337 ? 34.336 -2.121 -22.330 1.00 71.56 337 MET A O 1
ATOM 2507 N N . TYR A 1 338 ? 32.785 -3.179 -21.072 1.00 74.56 338 TYR A N 1
ATOM 2508 C CA . TYR A 1 338 ? 32.118 -3.854 -22.187 1.00 74.56 338 TYR A CA 1
ATOM 2509 C C . TYR A 1 338 ? 30.652 -3.432 -22.262 1.00 74.56 338 TYR A C 1
ATOM 2511 O O . TYR A 1 338 ? 29.896 -3.581 -21.298 1.00 74.56 338 TYR A O 1
ATOM 2519 N N . LEU A 1 339 ? 30.242 -2.939 -23.428 1.00 78.00 339 LEU A N 1
ATOM 2520 C CA . LEU A 1 339 ? 28.871 -2.521 -23.709 1.00 78.00 339 LEU A CA 1
ATOM 2521 C C . LEU A 1 339 ? 28.362 -3.282 -24.932 1.00 78.00 339 LEU A C 1
ATOM 2523 O O . LEU A 1 339 ? 28.932 -3.177 -26.017 1.00 78.00 339 LEU A O 1
ATOM 2527 N N . GLY A 1 340 ? 27.321 -4.097 -24.746 1.00 71.88 340 GLY A N 1
ATOM 2528 C CA . GLY A 1 340 ? 26.733 -4.892 -25.823 1.00 71.88 340 GLY A CA 1
ATOM 2529 C C . GLY A 1 340 ? 27.687 -5.925 -26.428 1.00 71.88 340 GLY A C 1
ATOM 2530 O O . GLY A 1 340 ? 27.605 -6.208 -27.617 1.00 71.88 340 GLY A O 1
ATOM 2531 N N . GLY A 1 341 ? 28.642 -6.432 -25.640 1.00 70.00 341 GLY A N 1
ATOM 2532 C CA . GLY A 1 341 ? 29.684 -7.353 -26.107 1.00 70.00 341 GLY A CA 1
ATOM 2533 C C . GLY A 1 341 ? 30.887 -6.694 -26.797 1.00 70.00 341 GLY A C 1
ATOM 2534 O O . GLY A 1 341 ? 31.863 -7.392 -27.058 1.00 70.00 341 GLY A O 1
ATOM 2535 N N . ALA A 1 342 ? 30.868 -5.377 -27.032 1.00 73.44 342 ALA A N 1
ATOM 2536 C CA . ALA A 1 342 ? 31.997 -4.625 -27.580 1.00 73.44 342 ALA A CA 1
ATOM 2537 C C . ALA A 1 342 ? 32.853 -4.008 -26.462 1.00 73.44 342 ALA A C 1
ATOM 2539 O O . ALA A 1 342 ? 32.320 -3.479 -25.482 1.00 73.44 342 ALA A O 1
ATOM 2540 N N . GLN A 1 343 ? 34.181 -4.071 -26.605 1.00 77.06 343 GLN A N 1
ATOM 2541 C CA . GLN A 1 343 ? 35.111 -3.404 -25.694 1.00 77.06 343 GLN A CA 1
ATOM 2542 C C . GLN A 1 343 ? 35.140 -1.901 -25.999 1.00 77.06 343 GLN A C 1
ATOM 2544 O O . GLN A 1 343 ? 35.292 -1.498 -27.149 1.00 77.06 343 GLN A O 1
ATOM 2549 N N . VAL A 1 344 ? 35.027 -1.066 -24.968 1.00 75.12 344 VAL A N 1
ATOM 2550 C CA . VAL A 1 344 ? 35.164 0.388 -25.103 1.00 75.12 344 VAL A CA 1
ATOM 2551 C C . VAL A 1 344 ? 36.649 0.755 -25.113 1.00 75.12 344 VAL A C 1
ATOM 2553 O O . VAL A 1 344 ? 37.338 0.560 -24.114 1.00 75.12 344 VAL A O 1
ATOM 2556 N N . GLU A 1 345 ? 37.142 1.288 -26.233 1.00 70.19 345 GLU A N 1
ATOM 2557 C CA . GLU A 1 345 ? 38.556 1.666 -26.401 1.00 70.19 345 GLU A CA 1
ATOM 2558 C C . GLU A 1 345 ? 38.931 2.978 -25.686 1.00 70.19 345 GLU A C 1
ATOM 2560 O O . GLU A 1 345 ? 40.073 3.137 -25.266 1.00 70.19 345 GLU A O 1
ATOM 2565 N N . SER A 1 346 ? 37.987 3.913 -25.513 1.00 70.62 346 SER A N 1
ATOM 2566 C CA . SER A 1 346 ? 38.230 5.224 -24.877 1.00 70.62 346 SER A CA 1
ATOM 2567 C C . SER A 1 346 ? 37.101 5.603 -23.90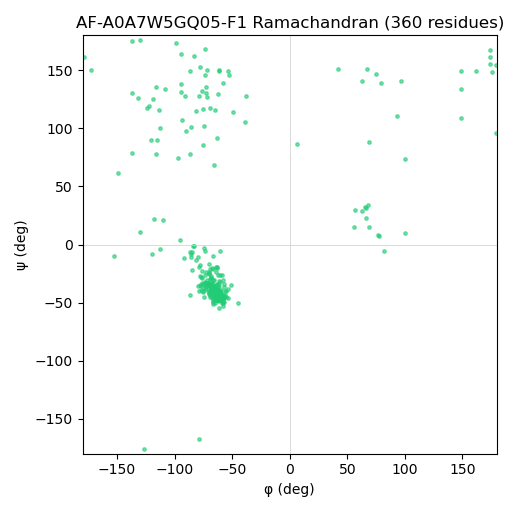6 1.00 70.62 346 SER A C 1
ATOM 2569 O O . SER A 1 346 ? 36.212 6.387 -24.259 1.00 70.62 346 SER A O 1
ATOM 2571 N N . PRO A 1 347 ? 37.085 5.049 -22.679 1.00 67.19 347 PRO A N 1
ATOM 2572 C CA . PRO A 1 347 ? 36.003 5.273 -21.722 1.00 67.19 347 PRO A CA 1
ATOM 2573 C C . PRO A 1 347 ? 35.929 6.724 -21.213 1.00 67.19 347 PRO A C 1
ATOM 2575 O O . PRO A 1 347 ? 34.856 7.162 -20.795 1.00 67.19 347 PRO A O 1
ATOM 2578 N N . GLU A 1 348 ? 37.008 7.515 -21.301 1.00 67.62 348 GLU A N 1
ATOM 2579 C CA . GLU A 1 348 ? 36.982 8.943 -20.947 1.00 67.62 348 GLU A CA 1
ATOM 2580 C C . GLU A 1 348 ? 36.133 9.823 -21.881 1.00 67.62 348 GLU A C 1
ATOM 2582 O O . GLU A 1 348 ? 35.719 10.908 -21.476 1.00 67.62 348 GLU A O 1
ATOM 2587 N N . ARG A 1 349 ? 35.831 9.374 -23.109 1.00 67.06 349 ARG A N 1
ATOM 2588 C CA . ARG A 1 349 ? 35.015 10.143 -24.071 1.00 67.06 349 ARG A CA 1
ATOM 2589 C C . ARG A 1 349 ? 33.507 9.931 -23.914 1.00 67.06 349 ARG A C 1
ATOM 2591 O O . ARG A 1 349 ? 32.731 10.610 -24.588 1.00 67.06 349 ARG A O 1
ATOM 2598 N N . LEU A 1 350 ? 33.084 9.012 -23.043 1.00 71.50 350 LEU A N 1
ATOM 2599 C CA . LEU A 1 350 ? 31.668 8.747 -22.799 1.00 71.50 350 LEU A CA 1
ATOM 2600 C C . LEU A 1 350 ? 31.025 9.884 -21.991 1.00 71.50 350 LEU A C 1
ATOM 2602 O O . LEU A 1 350 ? 31.568 10.376 -20.999 1.00 71.50 350 LEU A O 1
ATOM 2606 N N . LEU A 1 351 ? 29.835 10.303 -22.416 1.00 66.44 351 LEU A N 1
ATOM 2607 C CA . LEU A 1 351 ? 29.097 11.401 -21.786 1.00 66.44 351 LEU A CA 1
ATOM 2608 C C . LEU A 1 351 ? 28.605 10.964 -20.391 1.00 66.44 351 LEU A C 1
ATOM 2610 O O . LEU A 1 351 ? 27.816 10.036 -20.312 1.00 66.44 351 LEU A O 1
ATOM 2614 N N . PHE A 1 352 ? 29.045 11.595 -19.297 1.00 65.38 352 PHE A N 1
ATOM 2615 C CA . PHE A 1 352 ? 28.845 11.100 -17.914 1.00 65.38 352 PHE A CA 1
ATOM 2616 C C . PHE A 1 352 ? 29.568 9.782 -17.589 1.00 65.38 352 PHE A C 1
ATOM 2618 O O . PHE A 1 352 ? 29.079 8.986 -16.784 1.00 65.38 352 PHE A O 1
ATOM 2625 N N . SER A 1 353 ? 30.734 9.533 -18.191 1.00 66.31 353 SER A N 1
ATOM 2626 C CA . SER A 1 353 ? 31.521 8.359 -17.820 1.00 66.31 353 SER A CA 1
ATOM 2627 C C . SER A 1 353 ? 31.870 8.383 -16.323 1.00 66.31 353 SER A C 1
ATOM 2629 O O . SER A 1 353 ? 32.251 9.433 -15.787 1.00 66.31 353 SER A O 1
ATOM 2631 N N . PRO A 1 354 ? 31.794 7.235 -15.626 1.00 63.06 354 PRO A N 1
ATOM 2632 C CA . PRO A 1 354 ? 32.276 7.143 -14.253 1.00 63.06 354 PRO A CA 1
ATOM 2633 C C . PRO A 1 354 ? 33.768 7.505 -14.160 1.00 63.06 354 PRO A C 1
ATOM 2635 O O . PRO A 1 354 ? 34.189 8.036 -13.141 1.00 63.06 354 PRO A O 1
ATOM 2638 N N . TYR A 1 355 ? 34.551 7.339 -15.234 1.00 60.59 355 TYR A N 1
ATOM 2639 C CA . TYR A 1 355 ? 35.951 7.775 -15.296 1.00 60.59 355 TYR A CA 1
ATOM 2640 C C . TYR A 1 355 ? 36.127 9.279 -15.036 1.00 60.59 355 TYR A C 1
ATOM 2642 O O . TYR A 1 355 ? 36.988 9.648 -14.246 1.00 60.59 355 TYR A O 1
ATOM 2650 N N . GLY A 1 356 ? 35.303 10.153 -15.626 1.00 56.50 356 GLY A N 1
ATOM 2651 C CA . GLY A 1 356 ? 35.417 11.605 -15.414 1.00 56.50 356 GLY A CA 1
ATOM 2652 C C . GLY A 1 356 ? 35.008 12.071 -14.009 1.00 56.50 356 GLY A C 1
ATOM 2653 O O . GLY A 1 356 ? 35.464 13.117 -13.546 1.00 56.50 356 GLY A O 1
ATOM 2654 N N . LEU A 1 357 ? 34.160 11.293 -13.329 1.00 56.22 357 LEU A N 1
ATOM 2655 C CA . LEU A 1 357 ? 33.709 11.546 -11.958 1.00 56.22 357 LEU A CA 1
ATOM 2656 C C . LEU A 1 357 ? 34.675 10.961 -10.917 1.00 56.22 357 LEU A C 1
ATOM 2658 O O . LEU A 1 357 ? 35.007 11.654 -9.963 1.00 56.22 357 LEU A O 1
ATOM 2662 N N . PHE A 1 358 ? 35.175 9.738 -11.109 1.00 55.59 358 PHE A N 1
ATOM 2663 C CA . PHE A 1 358 ? 36.112 9.091 -10.183 1.00 55.59 358 PHE A CA 1
ATOM 2664 C C . PHE A 1 358 ? 37.550 9.620 -10.307 1.00 55.59 358 PHE A C 1
ATOM 2666 O O . PHE A 1 358 ? 38.203 9.794 -9.284 1.00 55.59 358 PHE A O 1
ATOM 2673 N N . ALA A 1 359 ? 38.025 9.975 -11.509 1.00 52.62 359 ALA A N 1
ATOM 2674 C CA . ALA A 1 359 ? 39.364 10.554 -11.705 1.00 52.62 359 ALA A CA 1
ATOM 2675 C C . ALA A 1 359 ? 39.494 12.017 -11.234 1.00 52.62 359 ALA A C 1
ATOM 2677 O O . ALA A 1 359 ? 40.575 12.589 -11.285 1.00 52.62 359 ALA A O 1
ATOM 2678 N N . ARG A 1 360 ? 38.393 12.657 -10.811 1.00 49.44 360 ARG A N 1
ATOM 2679 C CA . ARG A 1 360 ? 38.416 13.983 -10.167 1.00 49.44 360 ARG A CA 1
ATOM 2680 C C . ARG A 1 360 ? 38.500 13.920 -8.640 1.00 49.44 360 ARG A C 1
ATOM 2682 O O . ARG A 1 360 ? 38.706 14.960 -8.024 1.00 49.44 360 ARG A O 1
ATOM 2689 N N . TYR A 1 361 ? 38.304 12.743 -8.047 1.00 52.25 361 TYR A N 1
ATOM 2690 C CA . TYR A 1 361 ? 38.273 12.541 -6.593 1.00 52.25 361 TYR A CA 1
ATOM 2691 C C . TYR A 1 361 ? 39.450 11.705 -6.055 1.00 52.25 361 TYR A C 1
ATOM 2693 O O . TYR A 1 361 ? 39.570 11.575 -4.838 1.00 52.25 361 TYR A O 1
ATOM 2701 N N . PHE A 1 362 ? 40.315 11.188 -6.932 1.00 45.38 362 PHE A N 1
ATOM 2702 C CA . PHE A 1 362 ? 41.588 10.526 -6.621 1.00 45.38 362 PHE A CA 1
ATOM 2703 C C . PHE A 1 362 ? 42.712 11.162 -7.435 1.00 45.38 362 PHE A C 1
ATOM 2705 O O . PHE A 1 362 ? 43.839 11.245 -6.903 1.00 45.38 362 PHE A O 1
#

Foldseek 3Di:
DALVVLLVLLLVLQVLDDPVLSCVLSVVQSVQLVVVVVVPDDRVRSVVPGDRSLVSSLVSLVVVLVVLVVVVVPDDDDDVVVSVVSNVSSVVSNVVSVPPPDDDDDPPVLVVCVVVVNDDPVSVVVCVVPPCVVVVVVVVVVVVVVVVVVVVVVVVVVVVVVLVVLLVQLVVLLVCLVVLQLLLQQCVVQVNVLLSLLSNLSSLQSNLVSVVSNVVSVVVVVVVVVVVVVVVVVVVVVVVVVVVVVVVVVVVVVPDDDDDDDDDDDDDDDDDDDDDDDDDDDDDDDDPPPPDDPVVVSNVSSVCSNVSSVVSNVVSCVVVVNDPLSVDFDDDDPPWGAHSNDTDPCQVPRDPRVCVVVVVVD

Secondary structure (DSSP, 8-state):
--HHHHHHHHHHHTTTS-HHHHHHHHHHHHHHHHHHHHTT--HHHHHHTSPPHHHHHHHHHHHHHHHHHHHHTT--SS-HHHHHHHHHHHHHHHHHHHT--------HHHHHHHHTT---HHHHHHHHHHSTHHHHHHHHHHHHHHHHHHHHHHHHHHHHHHHHHHHHHHHHHHHHHHHHHHHHHHHHHTT-HHHHHHHHHHHHHHHHHHHHHHHHHHHHHHHHHHHHHHHHHHHHHHHHHHHHHHHHHHHHHS---------------------------------------HHHHHHHHHHHHHHHHHHHHHHHHHHTTT-GGGG-EEEEETTEEEETTEE-S-GGGSTT-HHHHHTTT-